Protein 3IBT (pdb70)

Radius of gyration: 17.15 Å; Cα contacts (8 Å, |Δi|>4): 435; chains: 1; bounding box: 43×45×35 Å

Structure (mmCIF, N/CA/C/O backbone):
data_3IBT
#
_entry.id   3IBT
#
_cell.length_a   90.138
_cell.length_b   90.138
_cell.length_c   168.735
_cell.angle_alpha   90.00
_cell.angle_beta   90.00
_cell.angle_gamma   120.00
#
_symmetry.space_group_name_H-M   'P 61 2 2'
#
loop_
_entity.id
_entity.type
_entity.pdbx_description
1 polymer '1H-3-hydroxy-4-oxoquinoline 2,4-dioxygenase'
2 water water
#
loop_
_atom_site.group_PDB
_atom_site.id
_atom_site.type_symbol
_atom_site.label_atom_id
_atom_site.label_alt_id
_atom_site.label_comp_id
_atom_site.label_asym_id
_atom_site.label_entity_id
_atom_site.label_seq_id
_atom_site.pdbx_PDB_ins_code
_atom_site.Cartn_x
_atom_site.Cartn_y
_atom_site.Cartn_z
_atom_site.occupancy
_atom_site.B_iso_or_equiv
_atom_site.auth_seq_id
_atom_site.auth_comp_id
_atom_site.auth_asym_id
_atom_site.auth_atom_id
_atom_site.pdbx_PDB_model_num
ATOM 9 N N . GLN A 1 2 ? -7.831 20.617 67.148 1.00 100.89 2 GLN A N 1
ATOM 10 C CA . GLN A 1 2 ? -8.545 21.325 66.054 1.00 99.07 2 GLN A CA 1
ATOM 11 C C . GLN A 1 2 ? -7.952 21.174 64.659 1.00 98.07 2 GLN A C 1
ATOM 12 O O . GLN A 1 2 ? -6.763 21.404 64.464 1.00 97.82 2 GLN A O 1
ATOM 18 N N . SER A 1 3 ? -8.789 20.830 63.681 1.00 96.71 3 SER A N 1
ATOM 19 C CA . SER A 1 3 ? -8.271 20.493 62.355 1.00 95.40 3 SER A CA 1
ATOM 20 C C . SER A 1 3 ? -9.160 20.819 61.167 1.00 94.35 3 SER A C 1
ATOM 21 O O . SER A 1 3 ? -9.699 19.915 60.567 1.00 94.47 3 SER A O 1
ATOM 24 N N . LEU A 1 4 ? -9.306 22.097 60.824 1.00 93.28 4 LEU A N 1
ATOM 25 C CA . LEU A 1 4 ? -9.866 22.491 59.523 1.00 92.87 4 LEU A CA 1
ATOM 26 C C . LEU A 1 4 ? -8.918 22.039 58.409 1.00 92.82 4 LEU A C 1
ATOM 27 O O . LEU A 1 4 ? -7.683 22.081 58.573 1.00 93.40 4 LEU A O 1
ATOM 32 N N . ASN A 1 5 ? -9.498 21.601 57.285 1.00 92.71 5 ASN A N 1
ATOM 33 C CA . ASN A 1 5 ? -8.725 21.139 56.117 1.00 92.36 5 ASN A CA 1
ATOM 34 C C . ASN A 1 5 ? -8.823 22.108 54.930 1.00 92.27 5 ASN A C 1
ATOM 35 O O . ASN A 1 5 ? -9.843 22.809 54.744 1.00 92.42 5 ASN A O 1
ATOM 40 N N . VAL A 1 6 ? -7.772 22.108 54.109 1.00 91.77 6 VAL A N 1
ATOM 41 C CA . VAL A 1 6 ? -7.629 23.113 53.073 1.00 91.05 6 VAL A CA 1
ATOM 42 C C . VAL A 1 6 ? -7.116 22.438 51.812 1.00 90.51 6 VAL A C 1
ATOM 43 O O . VAL A 1 6 ? -6.485 21.365 51.879 1.00 90.64 6 VAL A O 1
ATOM 47 N N . ASN A 1 7 ? -7.403 23.058 50.668 1.00 89.41 7 ASN A N 1
ATOM 48 C CA . ASN A 1 7 ? -6.800 22.657 49.414 1.00 88.34 7 ASN A CA 1
ATOM 49 C C . ASN A 1 7 ? -6.820 21.129 49.265 1.00 88.37 7 ASN A C 1
ATOM 50 O O . ASN A 1 7 ? -7.872 20.498 49.427 1.00 88.18 7 ASN A O 1
ATOM 55 N N . GLY A 1 8 ? -5.655 20.533 49.006 1.00 88.35 8 GLY A N 1
ATOM 56 C CA . GLY A 1 8 ? -5.577 19.088 48.746 1.00 88.02 8 GLY A CA 1
ATOM 57 C C . GLY A 1 8 ? -5.855 18.197 49.952 1.00 87.47 8 GLY A C 1
ATOM 58 O O . GLY A 1 8 ? -6.363 17.075 49.805 1.00 86.92 8 GLY A O 1
ATOM 59 N N . THR A 1 9 ? -5.504 18.687 51.146 1.00 87.39 9 THR A N 1
ATOM 60 C CA . THR A 1 9 ? -5.617 17.861 52.356 1.00 86.79 9 THR A CA 1
ATOM 61 C C . THR A 1 9 ? -5.970 18.607 53.632 1.00 86.22 9 THR A C 1
ATOM 62 O O . THR A 1 9 ? -6.646 19.662 53.626 1.00 85.63 9 THR A O 1
ATOM 66 N N . LEU A 1 10 ? -5.499 18.005 54.735 1.00 85.79 10 LEU A N 1
ATOM 67 C CA . LEU A 1 10 ? -5.710 18.568 56.030 1.00 85.86 10 LEU A CA 1
ATOM 68 C C . LEU A 1 10 ? -4.406 19.036 56.683 1.00 86.79 10 LEU A C 1
ATOM 69 O O . LEU A 1 10 ? -3.296 18.720 56.228 1.00 86.71 10 LEU A O 1
ATOM 82 N N . THR A 1 12 ? -3.865 19.466 61.079 1.00 84.07 12 THR A N 1
ATOM 83 C CA . THR A 1 12 ? -4.309 19.704 62.444 1.00 81.89 12 THR A CA 1
ATOM 84 C C . THR A 1 12 ? -3.684 21.021 62.934 1.00 81.68 12 THR A C 1
ATOM 85 O O . THR A 1 12 ? -2.540 21.348 62.574 1.00 82.10 12 THR A O 1
ATOM 89 N N . TYR A 1 13 ? -4.422 21.813 63.707 1.00 80.26 13 TYR A N 1
ATOM 90 C CA . TYR A 1 13 ? -3.850 23.060 64.215 1.00 78.90 13 TYR A CA 1
ATOM 91 C C . TYR A 1 13 ? -4.298 23.358 65.631 1.00 78.65 13 TYR A C 1
ATOM 92 O O . TYR A 1 13 ? -5.427 23.042 66.010 1.00 78.71 13 TYR A O 1
ATOM 101 N N . SER A 1 14 ? -3.406 23.963 66.420 1.00 78.42 14 SER A N 1
ATOM 102 C CA . SER A 1 14 ? -3.734 24.358 67.805 1.00 78.07 14 SER A CA 1
ATOM 103 C C . SER A 1 14 ? -4.079 25.831 67.867 1.00 76.99 14 SER A C 1
ATOM 104 O O . SER A 1 14 ? -3.584 26.642 67.054 1.00 77.07 14 SER A O 1
ATOM 107 N N . GLU A 1 15 ? -4.932 26.161 68.828 1.00 75.32 15 GLU A N 1
ATOM 108 C CA . GLU A 1 15 ? -5.384 27.509 68.995 1.00 74.12 15 GLU A CA 1
ATOM 109 C C . GLU A 1 15 ? -5.278 27.819 70.454 1.00 73.65 15 GLU A C 1
ATOM 110 O O . GLU A 1 15 ? -5.673 27.007 71.307 1.00 73.89 15 GLU A O 1
ATOM 116 N N . SER A 1 16 ? -4.737 28.993 70.748 1.00 72.53 16 SER A N 1
ATOM 117 C CA . SER A 1 16 ? -4.477 29.380 72.112 1.00 71.45 16 SER A CA 1
ATOM 118 C C . SER A 1 16 ? -4.611 30.872 72.277 1.00 70.91 16 SER A C 1
ATOM 119 O O . SER A 1 16 ? -3.818 31.631 71.748 1.00 71.21 16 SER A O 1
ATOM 122 N N . GLY A 1 17 ? -5.628 31.293 73.007 1.00 70.20 17 GLY A N 1
ATOM 123 C CA . GLY A 1 17 ? -5.827 32.696 73.234 1.00 69.68 17 GLY A CA 1
ATOM 124 C C . GLY A 1 17 ? -7.232 33.112 72.875 1.00 69.97 17 GLY A C 1
ATOM 125 O O . GLY A 1 17 ? -8.109 32.291 72.524 1.00 68.98 17 GLY A O 1
ATOM 126 N N . ASP A 1 18 ? -7.425 34.417 72.977 1.00 70.27 18 ASP A N 1
ATOM 127 C CA . ASP A 1 18 ? -8.694 35.065 72.727 1.00 70.66 18 ASP A CA 1
ATOM 128 C C . ASP A 1 18 ? -8.851 35.342 71.229 1.00 71.29 18 ASP A C 1
ATOM 129 O O . ASP A 1 18 ? -8.104 36.162 70.681 1.00 71.28 18 ASP A O 1
ATOM 134 N N . PRO A 1 19 ? -9.861 34.717 70.573 1.00 71.96 19 PRO A N 1
ATOM 135 C CA . PRO A 1 19 ? -9.898 34.697 69.101 1.00 72.33 19 PRO A CA 1
ATOM 136 C C . PRO A 1 19 ? -9.964 36.125 68.537 1.00 72.53 19 PRO A C 1
ATOM 137 O O . PRO A 1 19 ? -9.362 36.428 67.494 1.00 72.72 19 PRO A O 1
ATOM 141 N N . HIS A 1 20 ? -10.681 36.974 69.272 1.00 72.48 20 HIS A N 1
ATOM 142 C CA . HIS A 1 20 ? -10.897 38.371 68.972 1.00 72.65 20 HIS A CA 1
ATOM 143 C C . HIS A 1 20 ? -9.786 39.166 69.657 1.00 71.69 20 HIS A C 1
ATOM 144 O O . HIS A 1 20 ? -10.025 40.040 70.498 1.00 71.69 20 HIS A O 1
ATOM 151 N N . ALA A 1 21 ? -8.557 38.800 69.314 1.00 70.84 21 ALA A N 1
ATOM 152 C CA . ALA A 1 21 ? -7.343 39.521 69.688 1.00 69.92 21 ALA A CA 1
ATOM 153 C C . ALA A 1 21 ? -6.407 39.434 68.466 1.00 69.20 21 ALA A C 1
ATOM 154 O O . ALA A 1 21 ? -6.702 38.683 67.528 1.00 69.06 21 ALA A O 1
ATOM 156 N N . PRO A 1 22 ? -5.298 40.206 68.449 1.00 68.60 22 PRO A N 1
ATOM 157 C CA . PRO A 1 22 ? -4.451 40.190 67.257 1.00 68.38 22 PRO A CA 1
ATOM 158 C C . PRO A 1 22 ? -3.993 38.773 66.908 1.00 68.41 22 PRO A C 1
ATOM 159 O O . PRO A 1 22 ? -3.396 38.093 67.748 1.00 68.48 22 PRO A O 1
ATOM 163 N N . THR A 1 23 ? -4.297 38.327 65.689 1.00 68.30 23 THR A N 1
ATOM 164 C CA . THR A 1 23 ? -4.016 36.954 65.277 1.00 68.16 23 THR A CA 1
ATOM 165 C C . THR A 1 23 ? -2.584 36.804 64.765 1.00 68.42 23 THR A C 1
ATOM 166 O O . THR A 1 23 ? -2.087 37.650 63.994 1.00 68.10 23 THR A O 1
ATOM 170 N N . LEU A 1 24 ? -1.944 35.726 65.231 1.00 68.16 24 LEU A N 1
ATOM 171 C CA . LEU A 1 24 ? -0.524 35.491 65.066 1.00 68.09 24 LEU A CA 1
ATOM 172 C C . LEU A 1 24 ? -0.337 34.028 64.768 1.00 68.12 24 LEU A C 1
ATOM 173 O O . LEU A 1 24 ? -0.734 33.185 65.568 1.00 68.85 24 LEU A O 1
ATOM 178 N N . PHE A 1 25 ? 0.258 33.716 63.625 1.00 67.70 25 PHE A N 1
ATOM 179 C CA . PHE A 1 25 ? 0.487 32.327 63.252 1.00 67.34 25 PHE A CA 1
ATOM 180 C C . PHE A 1 25 ? 1.886 31.888 63.644 1.00 68.00 25 PHE A C 1
ATOM 181 O O . PHE A 1 25 ? 2.889 32.603 63.350 1.00 68.27 25 PHE A O 1
ATOM 189 N N . LEU A 1 26 ? 1.975 30.722 64.288 1.00 67.37 26 LEU A N 1
ATOM 190 C CA . LEU A 1 26 ? 3.283 30.140 64.557 1.00 66.95 26 LEU A CA 1
ATOM 191 C C . LEU A 1 26 ? 3.570 28.957 63.638 1.00 66.77 26 LEU A C 1
ATOM 192 O O . LEU A 1 26 ? 3.032 27.873 63.871 1.00 67.46 26 LEU A O 1
ATOM 197 N N . LEU A 1 27 ? 4.423 29.165 62.620 1.00 66.84 27 LEU A N 1
ATOM 198 C CA . LEU A 1 27 ? 4.680 28.183 61.520 1.00 67.21 27 LEU A CA 1
ATOM 199 C C . LEU A 1 27 ? 6.041 27.519 61.586 1.00 67.51 27 LEU A C 1
ATOM 200 O O . LEU A 1 27 ? 7.070 28.201 61.528 1.00 67.77 27 LEU A O 1
ATOM 205 N N . SER A 1 28 ? 6.065 26.195 61.636 1.00 68.09 28 SER A N 1
ATOM 206 C CA . SER A 1 28 ? 7.342 25.470 61.789 1.00 69.41 28 SER A CA 1
ATOM 207 C C . SER A 1 28 ? 8.257 25.271 60.508 1.00 70.05 28 SER A C 1
ATOM 208 O O . SER A 1 28 ? 7.954 25.742 59.410 1.00 70.47 28 SER A O 1
ATOM 211 N N . GLY A 1 29 ? 9.372 24.561 60.659 1.00 70.09 29 GLY A N 1
ATOM 212 C CA . GLY A 1 29 ? 10.115 24.104 59.501 1.00 70.37 29 GLY A CA 1
ATOM 213 C C . GLY A 1 29 ? 9.558 22.778 59.032 1.00 71.19 29 GLY A C 1
ATOM 214 O O . GLY A 1 29 ? 8.527 22.308 59.557 1.00 71.27 29 GLY A O 1
ATOM 215 N N . TRP A 1 30 ? 10.216 22.193 58.020 1.00 71.38 30 TRP A N 1
ATOM 216 C CA . TRP A 1 30 ? 9.866 20.858 57.502 1.00 71.48 30 TRP A CA 1
ATOM 217 C C . TRP A 1 30 ? 10.175 19.850 58.574 1.00 70.98 30 TRP A C 1
ATOM 218 O O . TRP A 1 30 ? 11.125 20.051 59.342 1.00 70.90 30 TRP A O 1
ATOM 229 N N . CYS A 1 31 ? 9.385 18.789 58.649 1.00 69.99 31 CYS A N 1
ATOM 230 C CA . CYS A 1 31 ? 9.656 17.751 59.622 1.00 70.21 31 CYS A CA 1
ATOM 231 C C . CYS A 1 31 ? 9.620 18.245 61.058 1.00 70.32 31 CYS A C 1
ATOM 232 O O . CYS A 1 31 ? 10.361 17.729 61.924 1.00 70.36 31 CYS A O 1
ATOM 235 N N . GLN A 1 32 ? 8.781 19.260 61.291 1.00 70.15 32 GLN A N 1
ATOM 236 C CA . GLN A 1 32 ? 8.512 19.790 62.627 1.00 69.98 32 GLN A CA 1
ATOM 237 C C . GLN A 1 32 ? 7.018 19.946 62.897 1.00 70.63 32 GLN A C 1
ATOM 238 O O . GLN A 1 32 ? 6.146 19.837 61.997 1.00 69.42 32 GLN A O 1
ATOM 244 N N . ASP A 1 33 ? 6.753 20.268 64.158 1.00 71.27 33 ASP A N 1
ATOM 245 C CA . ASP A 1 33 ? 5.415 20.337 64.600 1.00 72.35 33 ASP A CA 1
ATOM 246 C C . ASP A 1 33 ? 4.992 21.620 65.303 1.00 72.11 33 ASP A C 1
ATOM 247 O O . ASP A 1 33 ? 5.814 22.508 65.508 1.00 72.23 33 ASP A O 1
ATOM 252 N N . HIS A 1 34 ? 3.710 21.707 65.667 1.00 70.88 34 HIS A N 1
ATOM 253 C CA . HIS A 1 34 ? 3.248 22.759 66.547 1.00 69.78 34 HIS A CA 1
ATOM 254 C C . HIS A 1 34 ? 3.956 22.609 67.913 1.00 69.81 34 HIS A C 1
ATOM 255 O O . HIS A 1 34 ? 4.100 23.583 68.674 1.00 70.14 34 HIS A O 1
ATOM 262 N N . ARG A 1 35 ? 4.434 21.399 68.206 1.00 69.02 35 ARG A N 1
ATOM 263 C CA . ARG A 1 35 ? 5.228 21.153 69.418 1.00 68.52 35 ARG A CA 1
ATOM 264 C C . ARG A 1 35 ? 6.578 21.923 69.402 1.00 67.65 35 ARG A C 1
ATOM 265 O O . ARG A 1 35 ? 7.255 22.080 70.405 1.00 67.05 35 ARG A O 1
ATOM 273 N N . LEU A 1 36 ? 6.994 22.411 68.253 1.00 67.85 36 LEU A N 1
ATOM 274 C CA . LEU A 1 36 ? 8.154 23.285 68.270 1.00 67.79 36 LEU A CA 1
ATOM 275 C C . LEU A 1 36 ? 7.813 24.506 69.132 1.00 67.72 36 LEU A C 1
ATOM 276 O O . LEU A 1 36 ? 8.688 25.117 69.737 1.00 68.87 36 LEU A O 1
ATOM 281 N N . PHE A 1 37 ? 6.538 24.852 69.204 1.00 67.11 37 PHE A N 1
ATOM 282 C CA . PHE A 1 37 ? 6.166 26.093 69.824 1.00 66.91 37 PHE A CA 1
ATOM 283 C C . PHE A 1 37 ? 5.683 25.899 71.240 1.00 66.21 37 PHE A C 1
ATOM 284 O O . PHE A 1 37 ? 5.095 26.796 71.811 1.00 65.37 37 PHE A O 1
ATOM 292 N N . LYS A 1 38 ? 5.978 24.747 71.820 1.00 65.75 38 LYS A N 1
ATOM 293 C CA . LYS A 1 38 ? 5.270 24.351 73.011 1.00 65.85 38 LYS A CA 1
ATOM 294 C C . LYS A 1 38 ? 5.557 25.307 74.139 1.00 66.10 38 LYS A C 1
ATOM 295 O O . LYS A 1 38 ? 4.654 25.563 74.969 1.00 65.10 38 LYS A O 1
ATOM 301 N N . ASN A 1 39 ? 6.797 25.842 74.153 1.00 66.34 39 ASN A N 1
ATOM 302 C CA . ASN A 1 39 ? 7.231 26.767 75.220 1.00 66.18 39 ASN A CA 1
ATOM 303 C C . ASN A 1 39 ? 6.822 28.176 74.905 1.00 66.07 39 ASN A C 1
ATOM 304 O O . ASN A 1 39 ? 6.391 28.889 75.785 1.00 66.70 39 ASN A O 1
ATOM 309 N N . LEU A 1 40 ? 6.897 28.552 73.639 1.00 65.96 40 LEU A N 1
ATOM 310 C CA . LEU A 1 40 ? 6.656 29.937 73.229 1.00 66.11 40 LEU A CA 1
ATOM 311 C C . LEU A 1 40 ? 5.168 30.340 73.163 1.00 66.81 40 LEU A C 1
ATOM 312 O O . LEU A 1 40 ? 4.782 31.460 73.510 1.00 67.01 40 LEU A O 1
ATOM 317 N N . ALA A 1 41 ? 4.334 29.408 72.738 1.00 67.77 41 ALA A N 1
ATOM 318 C CA . ALA A 1 41 ? 2.922 29.689 72.555 1.00 68.32 41 ALA A CA 1
ATOM 319 C C . ALA A 1 41 ? 2.216 30.068 73.831 1.00 69.33 41 ALA A C 1
ATOM 320 O O . ALA A 1 41 ? 1.531 31.084 73.831 1.00 70.52 41 ALA A O 1
ATOM 322 N N . PRO A 1 42 ? 2.350 29.277 74.928 1.00 69.90 42 PRO A N 1
ATOM 323 C CA . PRO A 1 42 ? 1.577 29.688 76.117 1.00 69.29 42 PRO A CA 1
ATOM 324 C C . PRO A 1 42 ? 1.934 31.095 76.583 1.00 68.67 42 PRO A C 1
ATOM 325 O O . PRO A 1 42 ? 1.096 31.750 77.160 1.00 68.43 42 PRO A O 1
ATOM 329 N N . LEU A 1 43 ? 3.141 31.561 76.279 1.00 68.45 43 LEU A N 1
ATOM 330 C CA . LEU A 1 43 ? 3.531 32.913 76.620 1.00 68.53 43 LEU A CA 1
ATOM 331 C C . LEU A 1 43 ? 2.764 33.923 75.764 1.00 69.42 43 LEU A C 1
ATOM 332 O O . LEU A 1 43 ? 2.173 34.864 76.303 1.00 70.47 43 LEU A O 1
ATOM 337 N N . LEU A 1 44 ? 2.743 33.731 74.445 1.00 69.59 44 LEU A N 1
ATOM 338 C CA . LEU A 1 44 ? 2.069 34.674 73.557 1.00 69.71 44 LEU A CA 1
ATOM 339 C C . LEU A 1 44 ? 0.542 34.595 73.643 1.00 70.85 44 LEU A C 1
ATOM 340 O O . LEU A 1 44 ? -0.148 35.378 72.972 1.00 71.99 44 LEU A O 1
ATOM 345 N N . ALA A 1 45 ? 0.000 33.666 74.437 1.00 71.30 45 ALA A N 1
ATOM 346 C CA . ALA A 1 45 ? -1.469 33.497 74.530 1.00 72.21 45 ALA A CA 1
ATOM 347 C C . ALA A 1 45 ? -2.133 34.599 75.369 1.00 72.95 45 ALA A C 1
ATOM 348 O O . ALA A 1 45 ? -3.373 34.671 75.493 1.00 72.63 45 ALA A O 1
ATOM 350 N N . ARG A 1 46 ? -1.280 35.459 75.915 1.00 73.63 46 ARG A N 1
ATOM 351 C CA . ARG A 1 46 ? -1.675 36.558 76.760 1.00 74.85 46 ARG A CA 1
ATOM 352 C C . ARG A 1 46 ? -2.160 37.708 75.868 1.00 74.03 46 ARG A C 1
ATOM 353 O O . ARG A 1 46 ? -3.179 38.357 76.184 1.00 73.26 46 ARG A O 1
ATOM 361 N N . ASP A 1 47 ? -1.432 37.921 74.753 1.00 73.28 47 ASP A N 1
ATOM 362 C CA . ASP A 1 47 ? -1.551 39.129 73.932 1.00 72.90 47 ASP A CA 1
ATOM 363 C C . ASP A 1 47 ? -2.203 38.878 72.611 1.00 72.65 47 ASP A C 1
ATOM 364 O O . ASP A 1 47 ? -2.963 39.709 72.115 1.00 72.85 47 ASP A O 1
ATOM 369 N N . PHE A 1 48 ? -1.919 37.708 72.068 1.00 72.12 48 PHE A N 1
ATOM 370 C CA . PHE A 1 48 ? -2.330 37.357 70.741 1.00 71.86 48 PHE A CA 1
ATOM 371 C C . PHE A 1 48 ? -3.275 36.180 70.705 1.00 72.11 48 PHE A C 1
ATOM 372 O O . PHE A 1 48 ? -3.347 35.414 71.652 1.00 71.82 48 PHE A O 1
ATOM 380 N N . HIS A 1 49 ? -3.977 36.036 69.584 1.00 72.39 4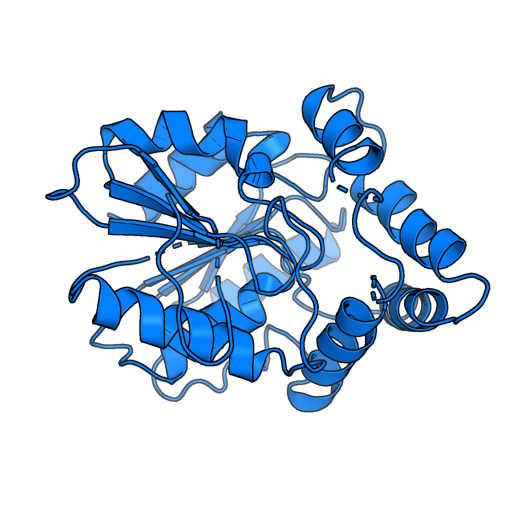9 HIS A N 1
ATOM 381 C CA . HIS A 1 49 ? -4.741 34.831 69.251 1.00 72.77 49 HIS A CA 1
ATOM 382 C C . HIS A 1 49 ? -3.758 33.935 68.507 1.00 72.01 49 HIS A C 1
ATOM 383 O O . HIS A 1 49 ? -3.288 34.314 67.433 1.00 72.89 49 HIS A O 1
ATOM 390 N N . VAL A 1 50 ? -3.400 32.778 69.062 1.00 70.76 50 VAL A N 1
ATOM 391 C CA . VAL A 1 50 ? -2.223 32.073 68.526 1.00 70.01 50 VAL A CA 1
ATOM 392 C C . VAL A 1 50 ? -2.513 30.732 67.908 1.00 70.06 50 VAL A C 1
ATOM 393 O O . VAL A 1 50 ? -2.901 29.788 68.610 1.00 69.94 50 VAL A O 1
ATOM 397 N N . ILE A 1 51 ? -2.265 30.644 66.598 1.00 69.96 51 ILE A N 1
ATOM 398 C CA . ILE A 1 51 ? -2.523 29.433 65.821 1.00 69.94 51 ILE A CA 1
ATOM 399 C C . ILE A 1 51 ? -1.233 28.713 65.415 1.00 69.90 51 ILE A C 1
ATOM 400 O O . ILE A 1 51 ? -0.480 29.233 64.610 1.00 70.14 51 ILE A O 1
ATOM 405 N N . CYS A 1 52 ? -0.975 27.529 65.955 1.00 70.03 52 CYS A N 1
ATOM 406 C CA . CYS A 1 52 ? 0.172 26.772 65.494 1.00 71.19 52 CYS A CA 1
ATOM 407 C C . CYS A 1 52 ? -0.307 25.650 64.564 1.00 72.89 52 CYS A C 1
ATOM 408 O O . CYS A 1 52 ? -0.776 24.615 65.049 1.00 73.71 52 CYS A O 1
ATOM 411 N N . PRO A 1 53 ? -0.236 25.850 63.223 1.00 73.58 53 PRO A N 1
ATOM 412 C CA . PRO A 1 53 ? -0.565 24.762 62.263 1.00 73.59 53 PRO A CA 1
ATOM 413 C C . PRO A 1 53 ? 0.483 23.648 62.006 1.00 73.39 53 PRO A C 1
ATOM 414 O O . PRO A 1 53 ? 1.645 23.769 62.357 1.00 73.09 53 PRO A O 1
ATOM 418 N N . ASP A 1 54 ? 0.020 22.545 61.426 1.00 73.85 54 ASP A N 1
ATOM 419 C CA . ASP A 1 54 ? 0.886 21.414 61.074 1.00 73.87 54 ASP A CA 1
ATOM 420 C C . ASP A 1 54 ? 0.834 21.205 59.572 1.00 73.19 54 ASP A C 1
ATOM 421 O O . ASP A 1 54 ? -0.178 20.739 59.017 1.00 73.32 54 ASP A O 1
ATOM 426 N N . TRP A 1 55 ? 1.944 21.544 58.937 1.00 71.98 55 TRP A N 1
ATOM 427 C CA . TRP A 1 55 ? 2.118 21.404 57.511 1.00 70.40 55 TRP A CA 1
ATOM 428 C C . TRP A 1 55 ? 1.554 20.091 56.937 1.00 69.82 55 TRP A C 1
ATOM 429 O O . TRP A 1 55 ? 1.550 19.059 57.624 1.00 69.07 55 TRP A O 1
ATOM 440 N N . ARG A 1 56 ? 1.083 20.136 55.688 1.00 69.13 56 ARG A N 1
ATOM 441 C CA . ARG A 1 56 ? 0.820 18.905 54.937 1.00 69.58 56 ARG A CA 1
ATOM 442 C C . ARG A 1 56 ? 1.697 17.736 55.393 1.00 69.50 56 ARG A C 1
ATOM 443 O O . ARG A 1 56 ? 2.913 17.859 55.434 1.00 69.86 56 ARG A O 1
ATOM 451 N N . GLY A 1 57 ? 1.101 16.606 55.740 1.00 69.27 57 GLY A N 1
ATOM 452 C CA . GLY A 1 57 ? 1.892 15.412 56.029 1.00 69.38 57 GLY A CA 1
ATOM 453 C C . GLY A 1 57 ? 2.504 15.398 57.407 1.00 69.83 57 GLY A C 1
ATOM 454 O O . GLY A 1 57 ? 3.084 14.386 57.836 1.00 69.41 57 GLY A O 1
ATOM 455 N N . HIS A 1 58 ? 2.364 16.529 58.095 1.00 70.50 58 HIS A N 1
ATOM 456 C CA . HIS A 1 58 ? 2.925 16.711 59.416 1.00 71.70 58 HIS A CA 1
ATOM 457 C C . HIS A 1 58 ? 1.928 16.554 60.563 1.00 72.36 58 HIS A C 1
ATOM 458 O O . HIS A 1 58 ? 2.303 16.617 61.740 1.00 72.80 58 HIS A O 1
ATOM 465 N N . ASP A 1 59 ? 0.666 16.330 60.227 1.00 72.74 59 ASP A N 1
ATOM 466 C CA . ASP A 1 59 ? -0.330 16.094 61.246 1.00 73.48 59 ASP A CA 1
ATOM 467 C C . ASP A 1 59 ? -0.015 14.811 62.045 1.00 73.88 59 ASP A C 1
ATOM 468 O O . ASP A 1 59 ? 0.846 14.004 61.643 1.00 73.74 59 ASP A O 1
ATOM 473 N N . ALA A 1 60 ? -0.690 14.656 63.191 1.00 74.52 60 ALA A N 1
ATOM 474 C CA . ALA A 1 60 ? -0.584 13.454 64.030 1.00 74.83 60 ALA A CA 1
ATOM 475 C C . ALA A 1 60 ? -0.863 12.176 63.226 1.00 75.13 60 ALA A C 1
ATOM 476 O O . ALA A 1 60 ? -0.499 11.065 63.633 1.00 75.13 60 ALA A O 1
ATOM 478 N N . LYS A 1 61 ? -1.500 12.342 62.075 1.00 75.36 61 LYS A N 1
ATOM 479 C CA . LYS A 1 61 ? -1.861 11.207 61.263 1.00 76.15 61 LYS A CA 1
ATOM 480 C C . LYS A 1 61 ? -0.885 11.011 60.116 1.00 76.29 61 LYS A C 1
ATOM 481 O O . LYS A 1 61 ? -1.085 10.157 59.237 1.00 76.00 61 LYS A O 1
ATOM 487 N N . GLN A 1 62 ? 0.181 11.808 60.153 1.00 77.21 62 GLN A N 1
ATOM 488 C CA . GLN A 1 62 ? 1.184 11.864 59.092 1.00 77.42 62 GLN A CA 1
ATOM 489 C C . GLN A 1 62 ? 0.591 11.353 57.767 1.00 77.21 62 GLN A C 1
ATOM 490 O O . GLN A 1 62 ? 0.820 10.208 57.345 1.00 77.08 62 GLN A O 1
ATOM 496 N N . THR A 1 63 ? -0.197 12.226 57.142 1.00 77.12 63 THR A N 1
ATOM 497 C CA . THR A 1 63 ? -1.005 11.853 55.995 1.00 77.37 63 THR A CA 1
ATOM 498 C C . THR A 1 63 ? -0.258 12.083 54.698 1.00 77.40 63 THR A C 1
ATOM 499 O O . THR A 1 63 ? 0.252 13.167 54.433 1.00 77.36 63 THR A O 1
ATOM 503 N N . ASP A 1 64 ? -0.217 11.047 53.876 1.00 77.70 64 ASP A N 1
ATOM 504 C CA . ASP A 1 64 ? 0.361 11.159 52.549 1.00 77.85 64 ASP A CA 1
ATOM 505 C C . ASP A 1 64 ? -0.644 11.852 51.623 1.00 77.60 64 ASP A C 1
ATOM 506 O O . ASP A 1 64 ? -1.628 12.467 52.064 1.00 77.47 64 ASP A O 1
ATOM 511 N N . SER A 1 65 ? -0.384 11.700 50.334 1.00 77.36 65 SER A N 1
ATOM 512 C CA . SER A 1 65 ? -1.000 12.455 49.266 1.00 77.28 65 SER A CA 1
ATOM 513 C C . SER A 1 65 ? 0.204 12.721 48.397 1.00 76.85 65 SER A C 1
ATOM 514 O O . SER A 1 65 ? 1.318 12.285 48.731 1.00 77.07 65 SER A O 1
ATOM 517 N N . GLY A 1 66 ? -0.004 13.423 47.286 1.00 76.39 66 GLY A N 1
ATOM 518 C CA . GLY A 1 66 ? 1.082 13.707 46.364 1.00 75.62 66 GLY A CA 1
ATOM 519 C C . GLY A 1 66 ? 2.216 14.374 47.096 1.00 75.18 66 GLY A C 1
ATOM 520 O O . GLY A 1 66 ? 2.037 14.926 48.190 1.00 74.52 66 GLY A O 1
ATOM 521 N N . ASP A 1 67 ? 3.400 14.297 46.514 1.00 75.17 67 ASP A N 1
ATOM 522 C CA . ASP A 1 67 ? 4.457 15.147 46.995 1.00 75.55 67 ASP A CA 1
ATOM 523 C C . ASP A 1 67 ? 3.989 16.542 46.572 1.00 75.58 67 ASP A C 1
ATOM 524 O O . ASP A 1 67 ? 2.942 16.662 45.889 1.00 75.14 67 ASP A O 1
ATOM 529 N N . PHE A 1 68 ? 4.731 17.577 46.975 1.00 75.26 68 PHE A N 1
ATOM 530 C CA . PHE A 1 68 ? 4.279 18.961 46.787 1.00 75.37 68 PHE A CA 1
ATOM 531 C C . PHE A 1 68 ? 5.428 19.968 46.813 1.00 75.01 68 PHE A C 1
ATOM 532 O O . PHE A 1 68 ? 6.550 19.640 47.215 1.00 74.56 68 PHE A O 1
ATOM 540 N N . ASP A 1 69 ? 5.129 21.184 46.358 1.00 75.15 69 ASP A N 1
ATOM 541 C CA . ASP A 1 69 ? 6.064 22.312 46.404 1.00 75.39 69 ASP A CA 1
ATOM 542 C C . ASP A 1 69 ? 5.947 23.005 47.766 1.00 74.99 69 ASP A C 1
ATOM 543 O O . ASP A 1 69 ? 4.898 22.928 48.457 1.00 74.81 69 ASP A O 1
ATOM 548 N N . SER A 1 70 ? 7.028 23.705 48.102 1.00 74.06 70 SER A N 1
ATOM 549 C CA . SER A 1 70 ? 7.063 24.769 49.103 1.00 73.74 70 SER A CA 1
ATOM 550 C C . SER A 1 70 ? 6.035 25.864 48.773 1.00 74.55 70 SER A C 1
ATOM 551 O O . SER A 1 70 ? 5.625 26.649 49.658 1.00 74.60 70 SER A O 1
ATOM 554 N N . GLN A 1 71 ? 5.641 25.916 47.497 1.00 75.08 71 GLN A N 1
ATOM 555 C CA . GLN A 1 71 ? 4.607 26.859 47.019 1.00 75.46 71 GLN A CA 1
ATOM 556 C C . GLN A 1 71 ? 3.161 26.427 47.268 1.00 74.79 71 GLN A C 1
ATOM 557 O O . GLN A 1 71 ? 2.288 27.287 47.424 1.00 74.46 71 GLN A O 1
ATOM 563 N N . THR A 1 72 ? 2.915 25.116 47.303 1.00 74.36 72 THR A N 1
ATOM 564 C CA . THR A 1 72 ? 1.587 24.633 47.692 1.00 73.89 72 THR A CA 1
ATOM 565 C C . THR A 1 72 ? 1.385 24.775 49.210 1.00 73.64 72 THR A C 1
ATOM 566 O O . THR A 1 72 ? 0.234 24.906 49.637 1.00 73.00 72 THR A O 1
ATOM 570 N N . LEU A 1 73 ? 2.478 24.786 50.016 1.00 73.06 73 LEU A N 1
ATOM 571 C CA . LEU A 1 73 ? 2.321 24.928 51.483 1.00 72.06 73 LEU A CA 1
ATOM 572 C C . LEU A 1 73 ? 1.778 26.297 51.793 1.00 72.60 73 LEU A C 1
ATOM 573 O O . LEU A 1 73 ? 0.866 26.434 52.609 1.00 72.77 73 LEU A O 1
ATOM 578 N N . ALA A 1 74 ? 2.344 27.295 51.117 1.00 73.31 74 ALA A N 1
ATOM 579 C CA . ALA A 1 74 ? 1.758 28.631 50.957 1.00 74.15 74 ALA A CA 1
ATOM 580 C C . ALA A 1 74 ? 0.270 28.596 50.629 1.00 75.13 74 ALA A C 1
ATOM 581 O O . ALA A 1 74 ? -0.551 29.296 51.249 1.00 75.80 74 ALA A O 1
ATOM 583 N N . GLN A 1 75 ? -0.070 27.813 49.616 1.00 75.32 75 GLN A N 1
ATOM 584 C CA . GLN A 1 75 ? -1.429 27.735 49.177 1.00 75.98 75 GLN A CA 1
ATOM 585 C C . GLN A 1 75 ? -2.345 27.204 50.294 1.00 75.65 75 GLN A C 1
ATOM 586 O O . GLN A 1 75 ? -3.430 27.744 50.531 1.00 75.61 75 GLN A O 1
ATOM 592 N N . ASP A 1 76 ? -1.881 26.145 50.960 1.00 74.95 76 ASP A N 1
ATOM 593 C CA . ASP A 1 76 ? -2.452 25.659 52.212 1.00 74.03 76 ASP A CA 1
ATOM 594 C C . ASP A 1 76 ? -2.852 26.817 53.144 1.00 73.47 76 ASP A C 1
ATOM 595 O O . ASP A 1 76 ? -4.043 27.034 53.431 1.00 73.78 76 ASP A O 1
ATOM 600 N N . LEU A 1 77 ? -1.851 27.556 53.595 1.00 72.10 77 LEU A N 1
ATOM 601 C CA . LEU A 1 77 ? -2.072 28.616 54.536 1.00 71.38 77 LEU A CA 1
ATOM 602 C C . LEU A 1 77 ? -3.022 29.703 54.013 1.00 70.85 77 LEU A C 1
ATOM 603 O O . LEU A 1 77 ? -3.721 30.336 54.809 1.00 70.54 77 LEU A O 1
ATOM 608 N N . LEU A 1 78 ? -3.024 29.947 52.702 1.00 70.36 78 LEU A N 1
ATOM 609 C CA . LEU A 1 78 ? -3.911 30.961 52.122 1.00 70.64 78 LEU A CA 1
ATOM 610 C C . LEU A 1 78 ? -5.398 30.509 52.123 1.00 71.67 78 LEU A C 1
ATOM 611 O O . LEU A 1 78 ? -6.345 31.302 52.303 1.00 71.42 78 LEU A O 1
ATOM 616 N N . ALA A 1 79 ? -5.578 29.208 51.941 1.00 72.56 79 ALA A N 1
ATOM 617 C CA . ALA A 1 79 ? -6.861 28.579 52.056 1.00 73.32 79 ALA A CA 1
ATOM 618 C C . ALA A 1 79 ? -7.241 28.446 53.556 1.00 74.60 79 ALA A C 1
ATOM 619 O O . ALA A 1 79 ? -8.378 28.030 53.890 1.00 74.50 79 ALA A O 1
ATOM 621 N N . PHE A 1 80 ? -6.299 28.798 54.449 1.00 75.26 80 PHE A N 1
ATOM 622 C CA . PHE A 1 80 ? -6.536 28.765 55.901 1.00 76.11 80 PHE A CA 1
ATOM 623 C C . PHE A 1 80 ? -7.191 30.054 56.355 1.00 76.02 80 PHE A C 1
ATOM 624 O O . PHE A 1 80 ? -8.384 30.056 56.666 1.00 75.95 80 PHE A O 1
ATOM 632 N N . ILE A 1 81 ? -6.410 31.139 56.364 1.00 75.91 81 ILE A N 1
ATOM 633 C CA . ILE A 1 81 ? -6.884 32.517 56.606 1.00 76.35 81 ILE A CA 1
ATOM 634 C C . ILE A 1 81 ? -8.313 32.832 56.073 1.00 76.45 81 ILE A C 1
ATOM 635 O O . ILE A 1 81 ? -9.130 33.472 56.769 1.00 75.95 81 ILE A O 1
ATOM 640 N N . ASP A 1 82 ? -8.574 32.388 54.837 1.00 76.38 82 ASP A N 1
ATOM 641 C CA . ASP A 1 82 ? -9.849 32.548 54.154 1.00 76.64 82 ASP A CA 1
ATOM 642 C C . ASP A 1 82 ? -10.909 31.658 54.805 1.00 76.67 82 ASP A C 1
ATOM 643 O O . ASP A 1 82 ? -11.945 32.156 55.231 1.00 76.23 82 ASP A O 1
ATOM 648 N N . ALA A 1 83 ? -10.625 30.356 54.890 1.00 76.93 83 ALA A N 1
ATOM 649 C CA . ALA A 1 83 ? -11.565 29.353 55.389 1.00 77.17 83 ALA A CA 1
ATOM 650 C C . ALA A 1 83 ? -12.129 29.685 56.773 1.00 77.76 83 ALA A C 1
ATOM 651 O O . ALA A 1 83 ? -13.329 29.399 57.053 1.00 78.19 83 ALA A O 1
ATOM 653 N N . LYS A 1 84 ? -11.268 30.275 57.620 1.00 77.72 84 LYS A N 1
ATOM 654 C CA . LYS A 1 84 ? -11.635 30.747 58.972 1.00 77.57 84 LYS A CA 1
ATOM 655 C C . LYS A 1 84 ? -12.034 32.231 59.026 1.00 78.10 84 LYS A C 1
ATOM 656 O O . LYS A 1 84 ? -12.520 32.709 60.048 1.00 78.44 84 LYS A O 1
ATOM 662 N N . GLY A 1 85 ? -11.836 32.951 57.922 1.00 78.88 85 GLY A N 1
ATOM 663 C CA . GLY A 1 85 ? -12.280 34.348 57.802 1.00 79.27 85 GLY A CA 1
ATOM 664 C C . GLY A 1 85 ? -11.430 35.329 58.593 1.00 79.72 85 GLY A C 1
ATOM 665 O O . GLY A 1 85 ? -11.947 36.009 59.486 1.00 79.41 85 GLY A O 1
ATOM 666 N N . ILE A 1 86 ? -10.139 35.421 58.256 1.00 79.73 86 ILE A N 1
ATOM 667 C CA . ILE A 1 86 ? -9.231 36.206 59.049 1.00 80.28 86 ILE A CA 1
ATOM 668 C C . ILE A 1 86 ? -8.545 37.276 58.223 1.00 80.82 86 ILE A C 1
ATOM 669 O O . ILE A 1 86 ? -7.472 37.019 57.691 1.00 81.33 86 ILE A O 1
ATOM 674 N N . ARG A 1 87 ? -9.115 38.479 58.137 1.00 81.35 87 ARG A N 1
ATOM 675 C CA . ARG A 1 87 ? -8.444 39.597 57.415 1.00 82.04 87 ARG A CA 1
ATOM 676 C C . ARG A 1 87 ? -7.130 40.138 58.061 1.00 82.42 87 ARG A C 1
ATOM 677 O O . ARG A 1 87 ? -6.138 40.346 57.350 1.00 83.11 87 ARG A O 1
ATOM 685 N N . ASP A 1 88 ? -7.092 40.345 59.380 1.00 82.48 88 ASP A N 1
ATOM 686 C CA . ASP A 1 88 ? -5.888 40.919 60.032 1.00 82.64 88 ASP A CA 1
ATOM 687 C C . ASP A 1 88 ? -5.056 39.853 60.771 1.00 82.23 88 ASP A C 1
ATOM 688 O O . ASP A 1 88 ? -5.573 39.132 61.629 1.00 81.96 88 ASP A O 1
ATOM 693 N N . PHE A 1 89 ? -3.775 39.742 60.422 1.00 81.96 89 PHE A N 1
ATOM 694 C CA . PHE A 1 89 ? -2.900 38.716 61.026 1.00 81.69 89 PHE A CA 1
ATOM 695 C C . PHE A 1 89 ? -1.418 38.860 60.681 1.00 81.19 89 PHE A C 1
ATOM 696 O O . PHE A 1 89 ? -1.041 39.514 59.712 1.00 81.50 89 PHE A O 1
ATOM 704 N N . GLN A 1 90 ? -0.587 38.214 61.487 1.00 80.58 90 GLN A N 1
ATOM 705 C CA . GLN A 1 90 ? 0.845 38.221 61.321 1.00 79.25 90 GLN A CA 1
ATOM 706 C C . GLN A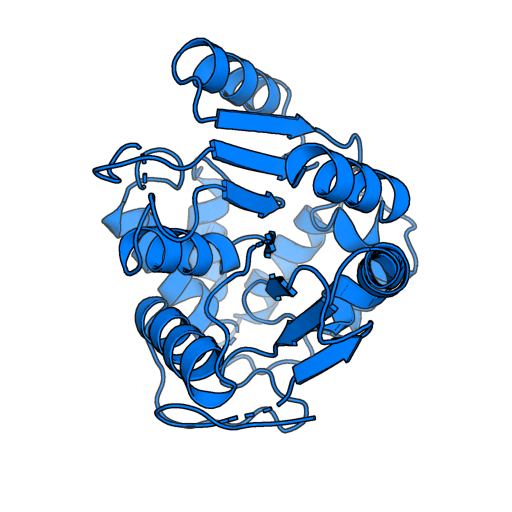 1 90 ? 1.277 36.784 61.326 1.00 79.71 90 GLN A C 1
ATOM 707 O O . GLN A 1 90 ? 0.451 35.902 61.627 1.00 79.52 90 GLN A O 1
ATOM 721 N N . VAL A 1 92 ? 4.897 34.076 62.155 1.00 77.27 92 VAL A N 1
ATOM 722 C CA . VAL A 1 92 ? 6.236 33.910 62.631 1.00 75.98 92 VAL A CA 1
ATOM 723 C C . VAL A 1 92 ? 6.619 32.544 62.190 1.00 75.78 92 VAL A C 1
ATOM 724 O O . VAL A 1 92 ? 5.953 31.577 62.520 1.00 75.53 92 VAL A O 1
ATOM 728 N N . SER A 1 93 ? 7.700 32.449 61.435 1.00 76.32 93 SER A N 1
ATOM 729 C CA . SER A 1 93 ? 8.093 31.153 60.879 1.00 77.18 93 SER A CA 1
ATOM 730 C C . SER A 1 93 ? 9.487 30.718 61.289 1.00 77.39 93 SER A C 1
ATOM 731 O O . SER A 1 93 ? 10.342 31.533 61.662 1.00 77.84 93 SER A O 1
ATOM 734 N N . THR A 1 94 ? 9.699 29.414 61.238 1.00 77.47 94 THR A N 1
ATOM 735 C CA . THR A 1 94 ? 10.967 28.822 61.613 1.00 77.43 94 THR A CA 1
ATOM 736 C C . THR A 1 94 ? 11.737 28.286 60.414 1.00 77.20 94 THR A C 1
ATOM 737 O O . THR A 1 94 ? 11.155 27.664 59.499 1.00 76.69 94 THR A O 1
ATOM 741 N N . SER A 1 95 ? 13.047 28.544 60.406 1.00 76.53 95 SER A N 1
ATOM 742 C CA . SER A 1 95 ? 13.917 27.820 59.503 1.00 76.18 95 SER A CA 1
ATOM 743 C C . SER A 1 95 ? 13.390 27.914 58.054 1.00 75.07 95 SER A C 1
ATOM 744 O O . SER A 1 95 ? 13.206 29.019 57.549 1.00 74.66 95 SER A O 1
ATOM 747 N N . HIS A 1 96 ? 13.135 26.778 57.401 1.00 73.75 96 HIS A N 1
ATOM 748 C CA . HIS A 1 96 ? 12.748 26.809 55.987 1.00 73.10 96 HIS A CA 1
ATOM 749 C C . HIS A 1 96 ? 11.251 27.008 55.788 1.00 72.33 96 HIS A C 1
ATOM 750 O O . HIS A 1 96 ? 10.773 27.128 54.646 1.00 71.95 96 HIS A O 1
ATOM 757 N N . GLY A 1 97 ? 10.535 27.098 56.914 1.00 71.78 97 GLY A N 1
ATOM 758 C CA . GLY A 1 97 ? 9.160 27.596 56.927 1.00 70.71 97 GLY A CA 1
ATOM 759 C C . GLY A 1 97 ? 9.124 29.033 56.418 1.00 70.72 97 GLY A C 1
ATOM 760 O O . GLY A 1 97 ? 8.116 29.488 55.907 1.00 70.87 97 GLY A O 1
ATOM 761 N N . CYS A 1 98 ? 10.232 29.747 56.531 1.00 69.77 98 CYS A N 1
ATOM 762 C CA . CYS A 1 98 ? 10.292 31.120 56.104 1.00 70.02 98 CYS A CA 1
ATOM 763 C C . CYS A 1 98 ? 10.061 31.360 54.614 1.00 69.71 98 CYS A C 1
ATOM 764 O O . CYS A 1 98 ? 9.332 32.307 54.248 1.00 69.99 98 CYS A O 1
ATOM 767 N N . TRP A 1 99 ? 10.684 30.538 53.759 1.00 68.55 99 TRP A N 1
ATOM 768 C CA . TRP A 1 99 ? 10.334 30.503 52.341 1.00 67.66 99 TRP A CA 1
ATOM 769 C C . TRP A 1 99 ? 8.792 30.591 52.161 1.00 68.28 99 TRP A C 1
ATOM 770 O O . TRP A 1 99 ? 8.321 31.367 51.325 1.00 68.83 99 TRP A O 1
ATOM 781 N N . VAL A 1 100 ? 8.018 29.804 52.921 1.00 67.48 100 VAL A N 1
ATOM 782 C CA . VAL A 1 100 ? 6.535 29.904 52.891 1.00 67.65 100 VAL A CA 1
ATOM 783 C C . VAL A 1 100 ? 6.011 31.288 53.379 1.00 67.85 100 VAL A C 1
ATOM 784 O O . VAL A 1 100 ? 5.216 31.944 52.719 1.00 67.25 100 VAL A O 1
ATOM 788 N N . ASN A 1 101 ? 6.483 31.709 54.546 1.00 68.46 101 ASN A N 1
ATOM 789 C CA . ASN A 1 101 ? 6.215 33.029 55.093 1.00 69.57 101 ASN A CA 1
ATOM 790 C C . ASN A 1 101 ? 6.371 34.160 54.050 1.00 70.34 101 ASN A C 1
ATOM 791 O O . ASN A 1 101 ? 5.413 34.912 53.778 1.00 70.91 101 ASN A O 1
ATOM 796 N N . ILE A 1 102 ? 7.559 34.260 53.447 1.00 70.02 102 ILE A N 1
ATOM 797 C CA . ILE A 1 102 ? 7.803 35.311 52.483 1.00 69.85 102 ILE A CA 1
ATOM 798 C C . ILE A 1 102 ? 6.937 35.186 51.238 1.00 70.49 102 ILE A C 1
ATOM 799 O O . ILE A 1 102 ? 6.540 36.189 50.638 1.00 70.49 102 ILE A O 1
ATOM 804 N N . ASP A 1 103 ? 6.618 33.958 50.857 1.00 71.34 103 ASP A N 1
ATOM 805 C CA . ASP A 1 103 ? 5.733 33.750 49.713 1.00 72.38 103 ASP A CA 1
ATOM 806 C C . ASP A 1 103 ? 4.381 34.423 49.972 1.00 72.58 103 ASP A C 1
ATOM 807 O O . ASP A 1 103 ? 3.777 35.036 49.080 1.00 72.27 103 ASP A O 1
ATOM 812 N N . VAL A 1 104 ? 3.922 34.328 51.214 1.00 72.94 104 VAL A N 1
ATOM 813 C CA . VAL A 1 104 ? 2.603 34.821 51.536 1.00 72.79 104 VAL A CA 1
ATOM 814 C C . VAL A 1 104 ? 2.673 36.330 51.609 1.00 73.28 104 VAL A C 1
ATOM 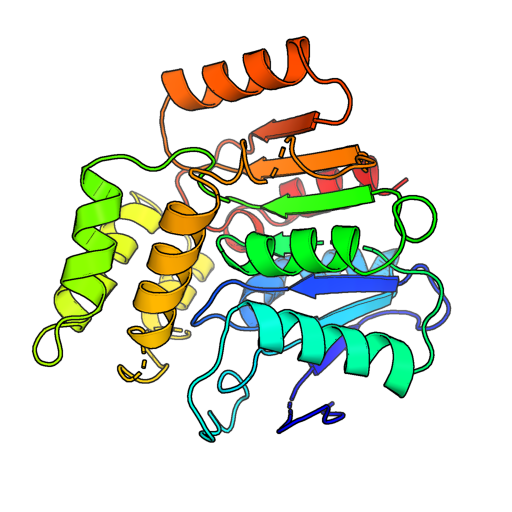815 O O . VAL A 1 104 ? 1.787 37.004 51.104 1.00 73.37 104 VAL A O 1
ATOM 819 N N . CYS A 1 105 ? 3.752 36.858 52.175 1.00 73.57 105 CYS A N 1
ATOM 820 C CA . CYS A 1 105 ? 3.944 38.303 52.176 1.00 74.15 105 CYS A CA 1
ATOM 821 C C . CYS A 1 105 ? 3.939 38.832 50.764 1.00 74.72 105 CYS A C 1
ATOM 822 O O . CYS A 1 105 ? 3.569 39.980 50.533 1.00 74.81 105 CYS A O 1
ATOM 825 N N . GLU A 1 106 ? 4.352 37.983 49.823 1.00 75.31 106 GLU A N 1
ATOM 826 C CA . GLU A 1 106 ? 4.408 38.363 48.414 1.00 75.90 106 GLU A CA 1
ATOM 827 C C . GLU A 1 106 ? 3.079 38.121 47.708 1.00 75.49 106 GLU A C 1
ATOM 828 O O . GLU A 1 106 ? 2.736 38.870 46.789 1.00 75.71 106 GLU A O 1
ATOM 834 N N . GLN A 1 107 ? 2.343 37.082 48.125 1.00 74.88 107 GLN A N 1
ATOM 835 C CA . GLN A 1 107 ? 1.075 36.720 47.471 1.00 74.05 107 GLN A CA 1
ATOM 836 C C . GLN A 1 107 ? -0.016 37.694 47.856 1.00 73.43 107 GLN A C 1
ATOM 837 O O . GLN A 1 107 ? -0.641 38.283 46.990 1.00 73.54 107 GLN A O 1
ATOM 843 N N . LEU A 1 108 ? -0.223 37.865 49.157 1.00 73.43 108 LEU A N 1
ATOM 844 C CA . LEU A 1 108 ? -1.032 38.959 49.729 1.00 73.10 108 LEU A CA 1
ATOM 845 C C . LEU A 1 108 ? -0.285 40.297 49.660 1.00 73.20 108 LEU A C 1
ATOM 846 O O . LEU A 1 108 ? 0.885 40.329 49.247 1.00 73.00 108 LEU A O 1
ATOM 851 N N . GLY A 1 109 ? -0.925 41.396 50.076 1.00 73.05 109 GLY A N 1
ATOM 852 C CA . GLY A 1 109 ? -0.237 42.706 50.067 1.00 73.75 109 GLY A CA 1
ATOM 853 C C . GLY A 1 109 ? 1.090 42.771 50.863 1.00 73.65 109 GLY A C 1
ATOM 854 O O . GLY A 1 109 ? 1.453 41.827 51.556 1.00 73.35 109 GLY A O 1
ATOM 855 N N . ALA A 1 110 ? 1.831 43.870 50.745 1.00 73.37 110 ALA A N 1
ATOM 856 C CA . ALA A 1 110 ? 2.660 44.300 51.861 1.00 73.71 110 ALA A CA 1
ATOM 857 C C . ALA A 1 110 ? 1.718 45.136 52.695 1.00 74.01 110 ALA A C 1
ATOM 858 O O . ALA A 1 110 ? 1.596 44.963 53.897 1.00 74.26 110 ALA A O 1
ATOM 860 N N . ALA A 1 111 ? 1.027 46.044 52.018 1.00 74.55 111 ALA A N 1
ATOM 861 C CA . ALA A 1 111 ? -0.057 46.810 52.600 1.00 74.00 111 ALA A CA 1
ATOM 862 C C . ALA A 1 111 ? -0.855 45.926 53.543 1.00 73.91 111 ALA A C 1
ATOM 863 O O . ALA A 1 111 ? -1.042 46.283 54.694 1.00 74.11 111 ALA A O 1
ATOM 865 N N . ARG A 1 112 ? -1.294 44.765 53.062 1.00 73.85 112 ARG A N 1
ATOM 866 C CA . ARG A 1 112 ? -2.052 43.801 53.874 1.00 73.80 112 ARG A CA 1
ATOM 867 C C . ARG A 1 112 ? -1.305 43.340 55.142 1.00 73.78 112 ARG A C 1
ATOM 868 O O . ARG A 1 112 ? -1.706 43.618 56.276 1.00 74.69 112 ARG A O 1
ATOM 876 N N . LEU A 1 113 ? -0.210 42.620 54.978 1.00 73.44 113 LEU A N 1
ATOM 877 C CA . LEU A 1 113 ? 0.594 42.348 56.147 1.00 72.13 113 LEU A CA 1
ATOM 878 C C . LEU A 1 113 ? 1.964 43.017 56.067 1.00 71.55 113 LEU A C 1
ATOM 879 O O . LEU A 1 113 ? 2.871 42.532 55.385 1.00 71.27 113 LEU A O 1
ATOM 884 N N . PRO A 1 114 ? 2.097 44.159 56.774 1.00 70.81 114 PRO A N 1
ATOM 885 C CA . PRO A 1 114 ? 3.270 45.046 56.702 1.00 70.17 114 PRO A CA 1
ATOM 886 C C . PRO A 1 114 ? 4.502 44.591 57.499 1.00 69.38 114 PRO A C 1
ATOM 887 O O . PRO A 1 114 ? 5.505 45.301 57.497 1.00 69.44 114 PRO A O 1
ATOM 891 N N . LYS A 1 115 ? 4.403 43.444 58.181 1.00 68.62 115 LYS A N 1
ATOM 892 C CA . LYS A 1 115 ? 5.437 42.917 59.077 1.00 67.72 115 LYS A CA 1
ATOM 893 C C . LYS A 1 115 ? 5.399 41.416 59.194 1.00 68.17 115 LYS A C 1
ATOM 894 O O . LYS A 1 115 ? 4.332 40.785 59.178 1.00 68.53 115 LYS A O 1
ATOM 900 N N . THR A 1 116 ? 6.571 40.830 59.385 1.00 68.97 116 THR A N 1
ATOM 901 C CA . THR A 1 116 ? 6.648 39.378 59.489 1.00 69.33 116 THR A CA 1
ATOM 902 C C . THR A 1 116 ? 7.910 38.975 60.270 1.00 69.17 116 THR A C 1
ATOM 903 O O . THR A 1 116 ? 8.844 39.773 60.396 1.00 70.67 116 THR A O 1
ATOM 907 N N . ILE A 1 117 ? 7.947 37.777 60.841 1.00 68.06 117 ILE A N 1
ATOM 908 C CA . ILE A 1 117 ? 9.131 37.379 61.584 1.00 66.33 117 ILE A CA 1
ATOM 909 C C . ILE A 1 117 ? 9.542 36.038 61.118 1.00 66.05 117 ILE A C 1
ATOM 910 O O . ILE A 1 117 ? 8.738 35.176 60.833 1.00 66.01 117 ILE A O 1
ATOM 915 N N . ILE A 1 118 ? 10.830 35.862 61.081 1.00 66.21 118 ILE A N 1
ATOM 916 C CA . ILE A 1 118 ? 11.441 34.609 60.704 1.00 66.46 118 ILE A CA 1
ATOM 917 C C . ILE A 1 118 ? 12.463 34.255 61.770 1.00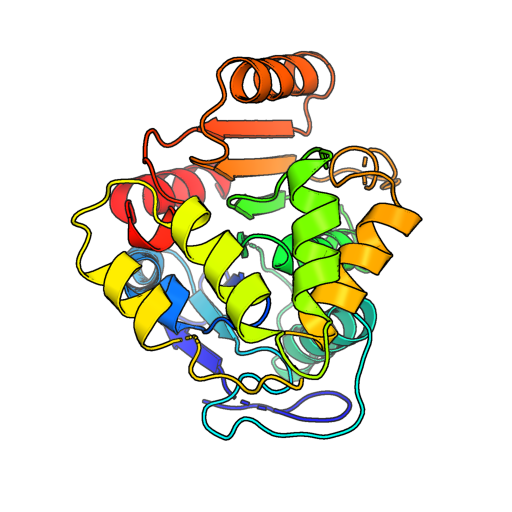 66.15 118 ILE A C 1
ATOM 918 O O . ILE A 1 118 ? 13.044 35.138 62.393 1.00 66.70 118 ILE A O 1
ATOM 923 N N . ILE A 1 119 ? 12.666 32.974 61.997 1.00 65.68 119 ILE A N 1
ATOM 924 C CA . ILE A 1 119 ? 13.507 32.543 63.086 1.00 66.26 119 ILE A CA 1
ATOM 925 C C . ILE A 1 119 ? 14.525 31.544 62.544 1.00 67.38 119 ILE A C 1
ATOM 926 O O . ILE A 1 119 ? 14.160 30.525 61.969 1.00 68.42 119 ILE A O 1
ATOM 931 N N . ASP A 1 120 ? 15.804 31.839 62.703 1.00 67.70 120 ASP A N 1
ATOM 932 C CA . ASP A 1 120 ? 16.815 30.858 62.421 1.00 68.54 120 ASP A CA 1
ATOM 933 C C . ASP A 1 120 ? 16.718 30.269 61.039 1.00 68.76 120 ASP A C 1
ATOM 934 O O . ASP A 1 120 ? 16.753 29.048 60.866 1.00 69.60 120 ASP A O 1
ATOM 939 N N . TRP A 1 121 ? 16.612 31.178 60.072 1.00 68.83 121 TRP A N 1
ATOM 940 C CA . TRP A 1 121 ? 16.671 30.923 58.648 1.00 67.87 121 TRP A CA 1
ATOM 941 C C . TRP A 1 121 ? 18.082 31.267 58.189 1.00 68.97 121 TRP A C 1
ATOM 942 O O . TRP A 1 121 ? 18.534 32.418 58.381 1.00 68.75 121 TRP A O 1
ATOM 953 N N . LEU A 1 122 ? 18.762 30.294 57.571 1.00 69.19 122 LEU A N 1
ATOM 954 C CA . LEU A 1 122 ? 20.142 30.460 57.140 1.00 69.72 122 LEU A CA 1
ATOM 955 C C . LEU A 1 122 ? 20.217 31.384 55.930 1.00 70.41 122 LEU A C 1
ATOM 956 O O . LEU A 1 122 ? 19.879 31.009 54.798 1.00 69.86 122 LEU A O 1
ATOM 961 N N . LEU A 1 123 ? 20.656 32.609 56.189 1.00 70.91 123 LEU A N 1
ATOM 962 C CA . LEU A 1 123 ? 20.514 33.655 55.201 1.00 71.55 123 LEU A CA 1
ATOM 963 C C . LEU A 1 123 ? 21.414 33.454 53.988 1.00 72.41 123 LEU A C 1
ATOM 964 O O . LEU A 1 123 ? 21.165 34.037 52.911 1.00 73.15 123 LEU A O 1
ATOM 969 N N . GLN A 1 124 ? 22.415 32.585 54.117 1.00 72.19 124 GLN A N 1
ATOM 970 C CA . GLN A 1 124 ? 23.337 32.410 53.043 1.00 71.94 124 GLN A CA 1
ATOM 971 C C . GLN A 1 124 ? 23.842 30.964 53.045 1.00 71.95 124 GLN A C 1
ATOM 972 O O . GLN A 1 124 ? 24.350 30.495 54.067 1.00 72.09 124 GLN A O 1
ATOM 978 N N . PRO A 1 125 ? 23.730 30.240 51.906 1.00 72.23 125 PRO A N 1
ATOM 979 C CA . PRO A 1 125 ? 24.115 28.824 51.945 1.00 72.43 125 PRO A CA 1
ATOM 980 C C . PRO A 1 125 ? 25.616 28.721 51.995 1.00 71.98 125 PRO A C 1
ATOM 981 O O . PRO A 1 125 ? 26.275 29.714 51.720 1.00 72.86 125 PRO A O 1
ATOM 985 N N . HIS A 1 126 ? 26.167 27.552 52.316 1.00 71.50 126 HIS A N 1
ATOM 986 C CA . HIS A 1 126 ? 27.642 27.363 52.291 1.00 70.46 126 HIS A CA 1
ATOM 987 C C . HIS A 1 126 ? 27.958 25.896 51.967 1.00 70.20 126 HIS A C 1
ATOM 988 O O . HIS A 1 126 ? 27.055 25.068 52.031 1.00 70.32 126 HIS A O 1
ATOM 995 N N . PRO A 1 127 ? 29.222 25.559 51.616 1.00 70.11 127 PRO A N 1
ATOM 996 C CA . PRO A 1 127 ? 29.514 24.199 51.126 1.00 69.42 127 PRO A CA 1
ATOM 997 C C . PRO A 1 127 ? 28.994 23.097 52.013 1.00 68.60 127 PRO A C 1
ATOM 998 O O . PRO A 1 127 ? 28.349 22.171 51.521 1.00 68.54 127 PRO A O 1
ATOM 1002 N N . GLY A 1 128 ? 29.222 23.211 53.314 1.00 68.52 128 GLY A N 1
ATOM 1003 C CA . GLY A 1 128 ? 28.663 22.228 54.277 1.00 68.19 128 GLY A CA 1
ATOM 1004 C C . GLY A 1 128 ? 27.186 21.902 54.092 1.00 67.29 128 GLY A C 1
ATOM 1005 O O . GLY A 1 128 ? 26.810 20.744 53.962 1.00 67.14 128 GLY A O 1
ATOM 1006 N N . PHE A 1 129 ? 26.377 22.958 54.078 1.00 67.02 129 PHE A N 1
ATOM 1007 C CA . PHE A 1 129 ? 24.946 22.919 53.869 1.00 66.92 129 PHE A CA 1
ATOM 1008 C C . PHE A 1 129 ? 24.512 22.169 52.597 1.00 67.02 129 PHE A C 1
ATOM 1009 O O . PHE A 1 129 ? 23.729 21.209 52.658 1.00 67.53 129 PHE A O 1
ATOM 1017 N N . TRP A 1 130 ? 25.014 22.600 51.446 1.00 66.55 130 TRP A N 1
ATOM 1018 C CA . TRP A 1 130 ? 24.721 21.936 50.196 1.00 66.76 130 TRP A CA 1
ATOM 1019 C C . TRP A 1 130 ? 24.968 20.449 50.251 1.00 66.97 130 TRP A C 1
ATOM 1020 O O . TRP A 1 130 ? 24.263 19.684 49.612 1.00 66.66 130 TRP A O 1
ATOM 1031 N N . GLN A 1 131 ? 25.998 20.044 50.982 1.00 67.31 131 GLN A N 1
ATOM 1032 C CA . GLN A 1 131 ? 26.260 18.630 51.130 1.00 68.26 131 GLN A CA 1
ATOM 1033 C C . GLN A 1 131 ? 25.157 17.928 51.890 1.00 69.00 131 GLN A C 1
ATOM 1034 O O . GLN A 1 131 ? 24.657 16.901 51.461 1.00 68.96 131 GLN A O 1
ATOM 1040 N N . GLN A 1 132 ? 24.786 18.495 53.028 1.00 70.59 132 GLN A N 1
ATOM 1041 C CA . GLN A 1 132 ? 23.818 17.874 53.920 1.00 71.87 132 GLN A CA 1
ATOM 1042 C C . GLN A 1 132 ? 22.457 17.795 53.255 1.00 72.47 132 GLN A C 1
ATOM 1043 O O . GLN A 1 132 ? 21.661 16.890 53.549 1.00 73.02 132 GLN A O 1
ATOM 1049 N N . LEU A 1 133 ? 22.194 18.735 52.353 1.00 72.84 133 LEU A N 1
ATOM 1050 C CA . LEU A 1 133 ? 21.003 18.643 51.548 1.00 73.32 133 LEU A CA 1
ATOM 1051 C C . LEU A 1 133 ? 21.081 17.450 50.587 1.00 74.06 133 LEU A C 1
ATOM 1052 O O . LEU A 1 133 ? 20.057 16.806 50.262 1.00 75.28 133 LEU A O 1
ATOM 1057 N N . ALA A 1 134 ? 22.287 17.111 50.150 1.00 74.00 134 ALA A N 1
ATOM 1058 C CA . ALA A 1 134 ? 22.440 15.930 49.303 1.00 73.48 134 ALA A CA 1
ATOM 1059 C C . ALA A 1 134 ? 22.410 14.660 50.155 1.00 73.35 134 ALA A C 1
ATOM 1060 O O . ALA A 1 134 ? 21.633 13.759 49.873 1.00 73.73 134 ALA A O 1
ATOM 1062 N N . GLU A 1 135 ? 23.230 14.587 51.206 1.00 73.21 135 GLU A N 1
ATOM 1063 C CA . GLU A 1 135 ? 23.186 13.439 52.125 1.00 73.06 135 GLU A CA 1
ATOM 1064 C C . GLU A 1 135 ? 21.731 13.144 52.438 1.00 72.02 135 GLU A C 1
ATOM 1065 O O . GLU A 1 135 ? 21.251 12.030 52.240 1.00 71.45 135 GLU A O 1
ATOM 1071 N N . GLY A 1 136 ? 21.041 14.189 52.877 1.00 70.90 136 GLY A N 1
ATOM 1072 C CA . GLY A 1 136 ? 19.620 14.160 53.099 1.00 70.27 136 GLY A CA 1
ATOM 1073 C C . GLY A 1 136 ? 18.691 13.411 52.151 1.00 70.05 136 GLY A C 1
ATOM 1074 O O . GLY A 1 136 ? 17.670 12.899 52.608 1.00 70.47 136 GLY A O 1
ATOM 1075 N N . GLN A 1 137 ? 18.992 13.335 50.850 1.00 69.06 137 GLN A N 1
ATOM 1076 C CA . GLN A 1 137 ? 18.004 12.781 49.907 1.00 68.40 137 GLN A CA 1
ATOM 1077 C C . GLN A 1 137 ? 18.304 11.352 49.486 1.00 68.35 137 GLN A C 1
ATOM 1078 O O . GLN A 1 137 ? 17.565 10.753 48.689 1.00 67.97 137 GLN A O 1
ATOM 1084 N N . HIS A 1 138 ? 19.391 10.822 50.042 1.00 68.12 138 HIS A N 1
ATOM 1085 C CA . HIS A 1 138 ? 19.895 9.488 49.752 1.00 67.53 138 HIS A CA 1
ATOM 1086 C C . HIS A 1 138 ? 18.934 8.395 50.202 1.00 67.74 138 HIS A C 1
ATOM 1087 O O . HIS A 1 138 ? 18.816 8.154 51.403 1.00 67.75 138 HIS A O 1
ATOM 1094 N N . PRO A 1 139 ? 18.282 7.694 49.242 1.00 68.02 139 PRO A N 1
ATOM 1095 C CA . PRO A 1 139 ? 17.201 6.733 49.525 1.00 68.31 139 PRO A CA 1
ATOM 1096 C C . PRO A 1 139 ? 17.498 5.660 50.574 1.00 68.86 139 PRO A C 1
ATOM 1097 O O . PRO A 1 139 ? 16.548 5.114 51.233 1.00 69.02 139 PRO A O 1
ATOM 1101 N N . THR A 1 140 ? 18.793 5.363 50.740 1.00 69.59 140 THR A N 1
ATOM 1102 C CA . THR A 1 140 ? 19.181 4.267 51.606 1.00 70.70 140 THR A CA 1
ATOM 1103 C C . THR A 1 140 ? 19.801 4.763 52.898 1.00 71.26 140 THR A C 1
ATOM 1104 O O . THR A 1 140 ? 19.855 4.023 53.877 1.00 71.66 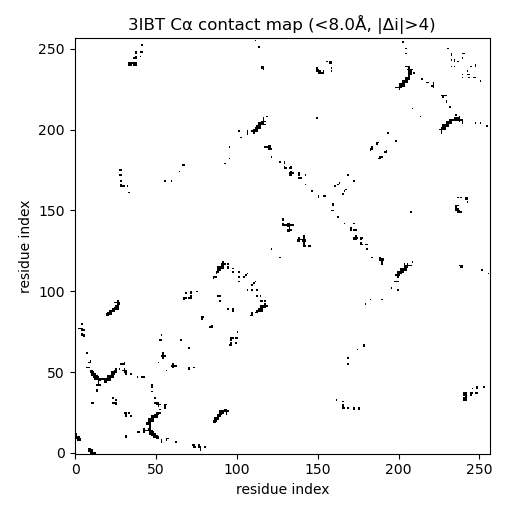140 THR A O 1
ATOM 1108 N N . GLU A 1 141 ? 20.272 6.009 52.902 1.00 71.92 141 GLU A N 1
ATOM 1109 C CA . GLU A 1 141 ? 21.008 6.542 54.053 1.00 72.85 141 GLU A CA 1
ATOM 1110 C C . GLU A 1 141 ? 20.653 7.980 54.390 1.00 72.96 141 GLU A C 1
ATOM 1111 O O . GLU A 1 141 ? 21.473 8.744 54.932 1.00 72.20 141 GLU A O 1
ATOM 1117 N N . TYR A 1 142 ? 19.407 8.327 54.083 1.00 73.61 142 TYR A N 1
ATOM 1118 C CA . TYR A 1 142 ? 18.853 9.619 54.452 1.00 74.39 142 TYR A CA 1
ATOM 1119 C C . TYR A 1 142 ? 19.040 9.923 55.932 1.00 74.25 142 TYR A C 1
ATOM 1120 O O . TYR A 1 142 ? 19.275 11.053 56.284 1.00 75.49 142 TYR A O 1
ATOM 1129 N N . VAL A 1 143 ? 18.961 8.912 56.787 1.00 74.09 143 VAL A N 1
ATOM 1130 C CA . VAL A 1 143 ? 19.233 9.054 58.222 1.00 73.62 143 VAL A CA 1
ATOM 1131 C C . VAL A 1 143 ? 20.573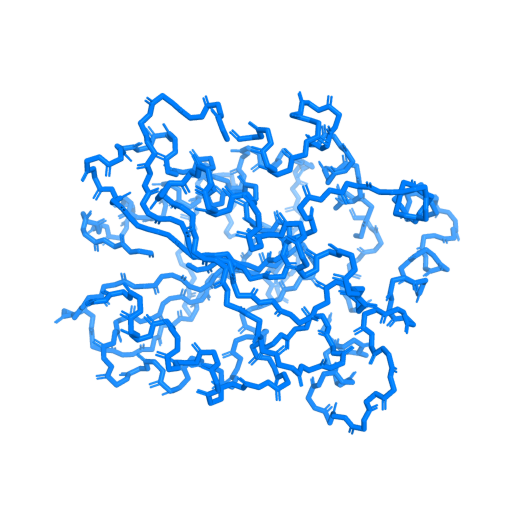 9.717 58.556 1.00 73.51 143 VAL A C 1
ATOM 1132 O O . VAL A 1 143 ? 20.594 10.738 59.245 1.00 73.58 143 VAL A O 1
ATOM 1136 N N . ALA A 1 144 ? 21.675 9.178 58.045 1.00 73.33 144 ALA A N 1
ATOM 1137 C CA . ALA A 1 144 ? 22.985 9.778 58.256 1.00 73.78 144 ALA A CA 1
ATOM 1138 C C . ALA A 1 144 ? 23.030 11.278 57.855 1.00 74.51 144 ALA A C 1
ATOM 1139 O O . ALA A 1 144 ? 23.804 12.071 58.418 1.00 74.70 144 ALA A O 1
ATOM 1141 N N . GLY A 1 145 ? 22.185 11.664 56.897 1.00 74.80 145 GLY A N 1
ATOM 1142 C CA . GLY A 1 145 ? 22.071 13.061 56.447 1.00 74.47 145 GLY A CA 1
ATOM 1143 C C . GLY A 1 145 ? 21.179 13.842 57.372 1.00 74.56 145 GLY A C 1
ATOM 1144 O O . GLY A 1 145 ? 21.472 14.996 57.703 1.00 74.94 145 GLY A O 1
ATOM 1145 N N . ARG A 1 146 ? 20.079 13.216 57.785 1.00 74.09 146 ARG A N 1
ATOM 1146 C CA . ARG A 1 146 ? 19.288 13.748 58.883 1.00 74.03 146 ARG A CA 1
ATOM 1147 C C . ARG A 1 146 ? 20.197 13.980 60.082 1.00 73.54 146 ARG A C 1
ATOM 1148 O O . ARG A 1 146 ? 20.169 15.046 60.662 1.00 74.21 146 ARG A O 1
ATOM 1156 N N . GLN A 1 147 ? 21.000 12.976 60.443 1.00 72.98 147 GLN A N 1
ATOM 1157 C CA . GLN A 1 147 ? 21.738 13.006 61.695 1.00 71.65 147 GLN A CA 1
ATOM 1158 C C . GLN A 1 147 ? 22.768 14.104 61.638 1.00 71.04 147 GLN A C 1
ATOM 1159 O O . GLN A 1 147 ? 23.045 14.743 62.638 1.00 70.77 147 GLN A O 1
ATOM 1165 N N . SER A 1 148 ? 23.316 14.327 60.453 1.00 70.75 148 SER A N 1
ATOM 1166 C CA . SER A 1 148 ? 24.332 15.332 60.270 1.00 70.89 148 SER A CA 1
ATOM 1167 C C . SER A 1 148 ? 23.906 16.716 60.788 1.00 70.79 148 SER A C 1
ATOM 1168 O O . SER A 1 148 ? 24.622 17.325 61.586 1.00 70.11 148 SER A O 1
ATOM 1171 N N . PHE A 1 149 ? 22.748 17.185 60.312 1.00 70.97 149 PHE A N 1
ATOM 1172 C CA . PHE A 1 149 ? 22.071 18.374 60.817 1.00 71.54 149 PHE A CA 1
ATOM 1173 C C . PHE A 1 149 ? 21.900 18.358 62.342 1.00 72.74 149 PHE A C 1
ATOM 1174 O O . PHE A 1 149 ? 22.282 19.323 63.023 1.00 72.89 149 PHE A O 1
ATOM 1182 N N . PHE A 1 150 ? 21.328 17.277 62.878 1.00 73.17 150 PHE A N 1
ATOM 1183 C CA . PHE A 1 150 ? 21.098 17.192 64.320 1.00 73.67 150 PHE A CA 1
ATOM 1184 C C . PHE A 1 150 ? 22.345 17.516 65.111 1.00 74.39 150 PHE A C 1
ATOM 1185 O O . PHE A 1 150 ? 22.307 18.369 65.985 1.00 74.78 150 PHE A O 1
ATOM 1193 N N . ASP A 1 151 ? 23.448 16.835 64.804 1.00 75.29 151 ASP A N 1
ATOM 1194 C CA . ASP A 1 151 ? 24.697 17.027 65.533 1.00 76.48 151 ASP A CA 1
ATOM 1195 C C . ASP A 1 151 ? 25.020 18.521 65.536 1.00 77.23 151 ASP A C 1
ATOM 1196 O O . ASP A 1 151 ? 25.451 19.091 66.554 1.00 77.86 151 ASP A O 1
ATOM 1201 N N . GLU A 1 152 ? 24.763 19.152 64.393 1.00 77.50 152 GLU A N 1
ATOM 1202 C CA . GLU A 1 152 ? 25.016 20.565 64.207 1.00 78.09 152 GLU A CA 1
ATOM 1203 C C . GLU A 1 152 ? 23.994 21.410 64.966 1.00 76.79 152 GLU A C 1
ATOM 1204 O O . GLU A 1 152 ? 24.328 22.086 65.939 1.00 77.04 152 GLU A O 1
ATOM 1210 N N . TRP A 1 153 ? 22.751 21.367 64.509 1.00 75.58 153 TRP A N 1
ATOM 1211 C CA . TRP A 1 153 ? 21.647 22.052 65.163 1.00 74.15 153 TRP A CA 1
ATOM 1212 C C . TRP A 1 153 ? 21.676 21.997 66.699 1.00 74.19 153 TRP A C 1
ATOM 1213 O O . TRP A 1 153 ? 21.398 23.023 67.386 1.00 73.90 153 TRP A O 1
ATOM 1224 N N . ALA A 1 154 ? 22.031 20.823 67.241 1.00 73.41 154 ALA A N 1
ATOM 1225 C CA . ALA A 1 154 ? 22.073 20.655 68.701 1.00 72.95 154 ALA A CA 1
ATOM 1226 C C . ALA A 1 154 ? 23.231 21.329 69.403 1.00 72.49 154 ALA A C 1
ATOM 1227 O O . ALA A 1 154 ? 23.095 21.711 70.539 1.00 71.72 154 ALA A O 1
ATOM 1229 N N . GLU A 1 155 ? 24.376 21.443 68.739 1.00 72.83 155 GLU A N 1
ATOM 1230 C CA . GLU A 1 155 ? 25.629 21.856 69.388 1.00 72.68 155 GLU A CA 1
ATOM 1231 C C . GLU A 1 155 ? 25.816 21.221 70.767 1.00 72.69 155 GLU A C 1
ATOM 1232 O O . GLU A 1 155 ? 25.493 20.062 70.924 1.00 74.03 155 GLU A O 1
ATOM 1238 N N . THR A 1 156 ? 26.297 21.962 71.757 1.00 72.94 156 THR A N 1
ATOM 1239 C CA . THR A 1 156 ? 26.610 21.419 73.094 1.00 73.06 156 THR A CA 1
ATOM 1240 C C . THR A 1 156 ? 25.516 21.566 74.142 1.00 72.94 156 THR A C 1
ATOM 1241 O O . THR A 1 156 ? 25.832 21.744 75.320 1.00 72.51 156 THR A O 1
ATOM 1245 N N . THR A 1 157 ? 24.246 21.518 73.771 1.00 73.08 157 THR A N 1
ATOM 1246 C CA . THR A 1 157 ? 23.259 21.789 74.810 1.00 73.63 157 THR A CA 1
ATOM 1247 C C . THR A 1 157 ? 22.918 20.616 75.638 1.00 74.16 157 THR A C 1
ATOM 1248 O O . THR A 1 157 ? 22.951 19.473 75.189 1.00 74.35 157 THR A O 1
ATOM 1252 N N . ASP A 1 158 ? 22.578 20.960 76.871 1.00 74.90 158 ASP A N 1
ATOM 1253 C CA . ASP A 1 158 ? 22.010 20.073 77.843 1.00 75.53 158 ASP A CA 1
ATOM 1254 C C . ASP A 1 158 ? 20.468 20.241 77.777 1.00 75.17 158 ASP A C 1
ATOM 1255 O O . ASP A 1 158 ? 19.736 19.542 78.506 1.00 75.16 158 ASP A O 1
ATOM 1260 N N . ASN A 1 159 ? 19.980 21.139 76.902 1.00 74.24 159 ASN A N 1
ATOM 1261 C CA . ASN A 1 159 ? 18.550 21.496 76.903 1.00 73.98 159 ASN A CA 1
ATOM 1262 C C . ASN A 1 159 ? 17.504 20.363 76.658 1.00 73.77 159 ASN A C 1
ATOM 1263 O O . ASN A 1 159 ? 17.295 19.887 75.513 1.00 73.58 159 ASN A O 1
ATOM 1268 N N . ALA A 1 160 ? 16.839 19.978 77.756 1.00 73.14 160 ALA A N 1
ATOM 1269 C CA . ALA A 1 160 ? 15.895 18.864 77.785 1.00 72.42 160 ALA A CA 1
ATOM 1270 C C . ALA A 1 160 ? 14.958 18.904 76.584 1.00 72.39 160 ALA A C 1
ATOM 1271 O O . ALA A 1 160 ? 14.820 17.899 75.881 1.00 72.99 160 ALA A O 1
ATOM 1273 N N . ASP A 1 161 ? 14.371 20.077 76.336 1.00 71.94 161 ASP A N 1
ATOM 1274 C CA . ASP A 1 161 ? 13.342 20.289 75.321 1.00 72.03 161 ASP A CA 1
ATOM 1275 C C . ASP A 1 161 ? 13.860 20.252 73.904 1.00 71.84 161 ASP A C 1
ATOM 1276 O O . ASP A 1 161 ? 13.138 19.835 73.008 1.00 73.15 161 ASP A O 1
ATOM 1281 N N . VAL A 1 162 ? 15.082 20.723 73.675 1.00 71.39 162 VAL A N 1
ATOM 1282 C CA . VAL A 1 162 ? 15.658 20.720 72.319 1.00 70.14 162 VAL A CA 1
ATOM 1283 C C . VAL A 1 162 ? 16.060 19.306 71.985 1.00 70.09 162 VAL A C 1
ATOM 1284 O O . VAL A 1 162 ? 15.727 18.794 70.908 1.00 69.71 162 VAL A O 1
ATOM 1288 N N . LEU A 1 163 ? 16.782 18.692 72.928 1.00 69.89 163 LEU A N 1
ATOM 1289 C CA . LEU A 1 163 ? 17.126 17.273 72.832 1.00 69.73 163 LEU A CA 1
ATOM 1290 C C . LEU A 1 163 ? 15.881 16.437 72.569 1.00 69.79 163 LEU A C 1
ATOM 1291 O O . LEU A 1 163 ? 15.867 15.622 71.657 1.00 69.68 163 LEU A O 1
ATOM 1296 N N . ASN A 1 164 ? 14.820 16.671 73.326 1.00 70.32 164 ASN A N 1
ATOM 1297 C CA . ASN A 1 164 ? 13.618 15.873 73.140 1.00 71.21 164 ASN A CA 1
ATOM 1298 C C . ASN A 1 164 ? 13.081 16.020 71.727 1.00 71.53 164 ASN A C 1
ATOM 1299 O O . ASN A 1 164 ? 12.536 15.051 71.120 1.00 70.33 164 ASN A O 1
ATOM 1304 N N . HIS A 1 165 ? 13.222 17.253 71.231 1.00 71.91 165 HIS A N 1
ATOM 1305 C CA . HIS A 1 165 ? 12.731 17.582 69.915 1.00 72.71 165 HIS A CA 1
ATOM 1306 C C . HIS A 1 165 ? 13.466 16.759 68.852 1.00 73.76 165 HIS A C 1
ATOM 1307 O O . HIS A 1 165 ? 12.856 16.010 68.072 1.00 74.22 165 HIS A O 1
ATOM 1314 N N . LEU A 1 166 ? 14.784 16.862 68.845 1.00 74.41 166 LEU A N 1
ATOM 1315 C CA . LEU A 1 166 ? 15.548 16.092 67.902 1.00 74.79 166 LEU A CA 1
ATOM 1316 C C . LEU A 1 166 ? 15.779 14.652 68.383 1.00 75.43 166 LEU A C 1
ATOM 1317 O O . LEU A 1 166 ? 16.736 13.983 67.989 1.00 76.66 166 LEU A O 1
ATOM 1322 N N . ARG A 1 167 ? 14.881 14.137 69.209 1.00 75.99 167 ARG A N 1
ATOM 1323 C CA . ARG A 1 167 ? 14.840 12.680 69.400 1.00 76.22 167 ARG A CA 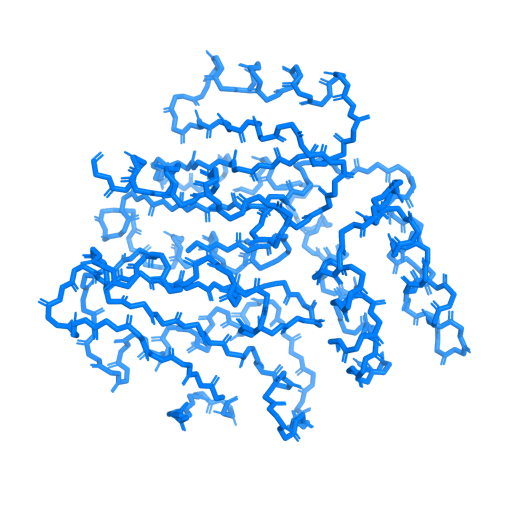1
ATOM 1324 C C . ARG A 1 167 ? 13.481 12.102 69.263 1.00 75.85 167 ARG A C 1
ATOM 1325 O O . ARG A 1 167 ? 13.355 10.908 69.238 1.00 75.76 167 ARG A O 1
ATOM 1333 N N . ASN A 1 168 ? 12.453 12.927 69.226 1.00 76.20 168 ASN A N 1
ATOM 1334 C CA . ASN A 1 168 ? 11.121 12.379 69.325 1.00 76.80 168 ASN A CA 1
ATOM 1335 C C . ASN A 1 168 ? 10.119 13.046 68.388 1.00 77.34 168 ASN A C 1
ATOM 1336 O O . ASN A 1 168 ? 9.143 12.413 67.951 1.00 77.17 168 ASN A O 1
ATOM 1341 N N . GLU A 1 169 ? 10.366 14.311 68.068 1.00 77.67 169 GLU A N 1
ATOM 1342 C CA . GLU A 1 169 ? 9.549 15.001 67.083 1.00 78.26 169 GLU A CA 1
ATOM 1343 C C . GLU A 1 169 ? 10.051 14.638 65.697 1.00 78.26 169 GLU A C 1
ATOM 1344 O O . GLU A 1 169 ? 9.436 13.861 64.977 1.00 77.89 169 GLU A O 1
ATOM 1358 N N . PRO A 1 171 ? 12.714 13.083 64.162 1.00 77.81 171 PRO A N 1
ATOM 1359 C CA . PRO A 1 171 ? 13.168 11.906 63.457 1.00 77.52 171 PRO A CA 1
ATOM 1360 C C . PRO A 1 171 ? 12.003 10.904 63.329 1.00 77.46 171 PRO A C 1
ATOM 1361 O O . PRO A 1 171 ? 12.091 9.933 62.596 1.00 77.17 171 PRO A O 1
ATOM 1365 N N . TRP A 1 172 ? 10.912 11.200 64.030 1.00 77.68 172 TRP A N 1
ATOM 1366 C CA . TRP A 1 172 ? 9.686 10.409 64.030 1.00 77.83 172 TRP A CA 1
ATOM 1367 C C . TRP A 1 172 ? 8.972 10.434 62.674 1.00 78.14 172 TRP A C 1
ATOM 1368 O O . TRP A 1 172 ? 8.362 9.428 62.277 1.00 77.92 172 TRP A O 1
ATOM 1379 N N . PHE A 1 173 ? 9.054 11.569 61.966 1.00 78.34 173 PHE A N 1
ATOM 1380 C CA . PHE A 1 173 ? 8.473 11.698 60.613 1.00 78.61 173 PHE A CA 1
ATOM 1381 C C . PHE A 1 173 ? 9.152 10.741 59.616 1.00 78.85 173 PHE A C 1
ATOM 1382 O O . PHE A 1 173 ? 10.272 10.264 59.864 1.00 79.27 173 PHE A O 1
ATOM 1390 N N . HIS A 1 174 ? 8.491 10.466 58.490 1.00 78.51 174 HIS A N 1
ATOM 1391 C CA . HIS A 1 174 ? 9.005 9.476 57.554 1.00 78.46 174 HIS A CA 1
ATOM 1392 C C . HIS A 1 174 ? 10.178 9.967 56.715 1.00 78.67 174 HIS A C 1
ATOM 1393 O O . HIS A 1 174 ? 10.279 11.153 56.392 1.00 78.18 174 HIS A O 1
ATOM 1400 N N . GLY A 1 175 ? 11.041 9.022 56.336 1.00 79.29 175 GLY A N 1
ATOM 1401 C CA . GLY A 1 175 ? 12.135 9.283 55.393 1.00 79.48 175 GLY A CA 1
ATOM 1402 C C . GLY A 1 175 ? 11.700 10.013 54.134 1.00 79.49 175 GLY A C 1
ATOM 1403 O O . GLY A 1 175 ? 12.405 10.907 53.655 1.00 79.18 175 GLY A O 1
ATOM 1404 N N . GLU A 1 176 ? 10.531 9.634 53.607 1.00 79.56 176 GLU A N 1
ATOM 1405 C CA . GLU A 1 176 ? 9.925 10.333 52.463 1.00 79.45 176 GLU A CA 1
ATOM 1406 C C . GLU A 1 176 ? 9.600 11.836 52.737 1.00 78.68 176 GLU A C 1
ATOM 1407 O O . GLU A 1 176 ? 9.514 12.669 51.818 1.00 78.48 176 GLU A O 1
ATOM 1421 N N . TRP A 1 178 ? 11.575 13.572 55.172 1.00 74.86 178 TRP A N 1
ATOM 1422 C CA . TRP A 1 178 ? 12.908 14.114 55.335 1.00 73.97 178 TRP A CA 1
ATOM 1423 C C . TRP A 1 178 ? 13.507 14.510 53.958 1.00 73.72 178 TRP A C 1
ATOM 1424 O O . TRP A 1 178 ? 14.227 15.525 53.801 1.00 73.59 178 TRP A O 1
ATOM 1435 N N . GLN A 1 179 ? 13.173 13.694 52.966 1.00 72.57 179 GLN A N 1
ATOM 1436 C CA . GLN A 1 179 ? 13.715 13.823 51.636 1.00 71.41 179 GLN A CA 1
ATOM 1437 C C . GLN A 1 179 ? 13.021 14.924 50.887 1.00 71.03 179 GLN A C 1
ATOM 1438 O O . GLN A 1 179 ? 13.685 15.785 50.332 1.00 71.56 179 GLN A O 1
ATOM 1444 N N . ARG A 1 180 ? 11.689 14.915 50.871 1.00 70.23 180 ARG A N 1
ATOM 1445 C CA . ARG A 1 180 ? 10.967 16.006 50.223 1.00 69.36 180 ARG A CA 1
ATOM 1446 C C . ARG A 1 180 ? 11.545 17.353 50.704 1.00 68.74 180 ARG A C 1
ATOM 1447 O O . ARG A 1 180 ? 11.769 18.275 49.910 1.00 68.12 180 ARG A O 1
ATOM 1455 N N . ALA A 1 181 ? 11.815 17.412 52.005 1.00 68.19 181 ALA A N 1
ATOM 1456 C CA . ALA A 1 181 ? 12.273 18.599 52.661 1.00 68.21 181 ALA A CA 1
ATOM 1457 C C . ALA A 1 181 ? 13.569 19.072 52.016 1.00 68.11 181 ALA A C 1
ATOM 1458 O O . ALA A 1 181 ? 13.770 20.266 51.743 1.00 67.47 181 ALA A O 1
ATOM 1460 N N . CYS A 1 182 ? 14.431 18.109 51.740 1.00 67.96 182 CYS A N 1
ATOM 1461 C CA . CYS A 1 182 ? 15.717 18.432 51.174 1.00 68.10 182 CYS A CA 1
ATOM 1462 C C . CYS A 1 182 ? 15.611 18.854 49.726 1.00 67.44 182 CYS A C 1
ATOM 1463 O O . CYS A 1 182 ? 16.196 19.867 49.338 1.00 67.67 182 CYS A O 1
ATOM 1466 N N . ARG A 1 183 ? 14.806 18.144 48.953 1.00 66.82 183 ARG A N 1
ATOM 1467 C CA . ARG A 1 183 ? 14.584 18.541 47.582 1.00 66.53 183 ARG A CA 1
ATOM 1468 C C . ARG A 1 183 ? 14.068 19.961 47.579 1.00 65.93 183 ARG A C 1
ATOM 1469 O O . ARG A 1 183 ? 14.474 20.805 46.764 1.00 65.58 183 ARG A O 1
ATOM 1477 N N . GLU A 1 184 ? 13.158 20.227 48.497 1.00 65.40 184 GLU A N 1
ATOM 1478 C CA . GLU A 1 184 ? 12.489 21.494 48.453 1.00 65.76 184 GLU A CA 1
ATOM 1479 C C . GLU A 1 184 ? 13.336 22.634 48.888 1.00 65.56 184 GLU A C 1
ATOM 1480 O O . GLU A 1 184 ? 13.339 23.662 48.222 1.00 65.33 184 GLU A O 1
ATOM 1486 N N . ILE A 1 185 ? 14.049 22.452 49.995 1.00 65.69 185 ILE A N 1
ATOM 1487 C CA . ILE A 1 185 ? 14.914 23.494 50.515 1.00 66.09 185 ILE A CA 1
ATOM 1488 C C . ILE A 1 185 ? 15.984 23.775 49.466 1.00 66.94 185 ILE A C 1
ATOM 1489 O O . ILE A 1 185 ? 16.249 24.952 49.087 1.00 65.88 185 ILE A O 1
ATOM 1494 N N . GLU A 1 186 ? 16.557 22.664 48.986 1.00 67.76 186 GLU A N 1
ATOM 1495 C CA . GLU A 1 186 ? 17.531 22.692 47.922 1.00 68.87 186 GLU A CA 1
ATOM 1496 C C . GLU A 1 186 ? 16.940 23.482 46.783 1.00 68.64 186 GLU A C 1
ATOM 1497 O O . GLU A 1 186 ? 17.489 24.497 46.414 1.00 69.52 186 GLU A O 1
ATOM 1503 N N . ALA A 1 187 ? 15.805 23.060 46.247 1.00 68.94 187 ALA A N 1
ATOM 1504 C CA . ALA A 1 187 ? 15.165 23.830 45.161 1.00 69.41 187 ALA A CA 1
ATOM 1505 C C . ALA A 1 187 ? 15.129 25.390 45.388 1.00 69.78 187 ALA A C 1
ATOM 1506 O O . ALA A 1 187 ? 15.509 26.177 44.482 1.00 70.35 187 ALA A O 1
ATOM 1508 N N . ASN A 1 188 ? 14.719 25.828 46.586 1.00 69.01 188 ASN A N 1
ATOM 1509 C CA . ASN A 1 188 ? 14.542 27.251 46.854 1.00 68.11 188 ASN A CA 1
ATOM 1510 C C . ASN A 1 188 ? 15.864 28.008 46.795 1.00 68.11 188 ASN A C 1
ATOM 1511 O O . ASN A 1 188 ? 15.957 29.095 46.216 1.00 67.84 188 ASN A O 1
ATOM 1516 N N . TYR A 1 189 ? 16.896 27.436 47.381 1.00 67.79 189 TYR A N 1
ATOM 1517 C CA . TYR A 1 189 ? 18.193 28.090 47.267 1.00 68.26 189 TYR A CA 1
ATOM 1518 C C . TYR A 1 189 ? 18.630 28.318 45.831 1.00 68.37 189 TYR A C 1
ATOM 1519 O O . TYR A 1 189 ? 19.154 29.386 45.516 1.00 68.04 189 TYR A O 1
ATOM 1528 N N . ARG A 1 190 ? 18.345 27.325 44.977 1.00 68.73 190 ARG A N 1
ATOM 1529 C CA . ARG A 1 190 ? 18.703 27.309 43.553 1.00 68.22 190 ARG A CA 1
ATOM 1530 C C . ARG A 1 190 ? 17.899 28.316 42.797 1.00 67.76 190 ARG A C 1
ATOM 1531 O O . ARG A 1 190 ? 18.345 28.838 41.805 1.00 67.72 190 ARG A O 1
ATOM 1539 N N . THR A 1 191 ? 16.685 28.575 43.256 1.00 67.72 191 THR A N 1
ATOM 1540 C CA . THR A 1 191 ? 15.838 29.552 42.601 1.00 67.14 191 THR A CA 1
ATOM 1541 C C . THR A 1 191 ? 16.271 30.984 42.932 1.00 67.04 191 THR A C 1
ATOM 1542 O O . THR A 1 191 ? 16.432 31.816 42.038 1.00 65.98 191 THR A O 1
ATOM 1546 N N . TRP A 1 192 ? 16.485 31.244 44.220 1.00 67.69 192 TRP A N 1
ATOM 1547 C CA . TRP A 1 192 ? 16.571 32.606 44.732 1.00 67.80 192 TRP A CA 1
ATOM 1548 C C . TRP A 1 192 ? 17.980 32.976 45.063 1.00 68.46 192 TRP A C 1
ATOM 1549 O O . TRP A 1 192 ? 18.322 34.173 45.167 1.00 68.57 192 TRP A O 1
ATOM 1560 N N . GLY A 1 193 ? 18.811 31.944 45.224 1.00 68.80 193 GLY A N 1
ATOM 1561 C CA . GLY A 1 193 ? 20.205 32.131 45.602 1.00 68.01 193 GLY A CA 1
ATOM 1562 C C . GLY A 1 193 ? 20.264 32.033 47.108 1.00 68.56 193 GLY A C 1
ATOM 1563 O O . GLY A 1 193 ? 20.973 31.182 47.634 1.00 69.92 193 GLY A O 1
ATOM 1564 N N . SER A 1 194 ? 19.503 32.872 47.816 1.00 67.47 194 SER A N 1
ATOM 1565 C CA . SER A 1 194 ? 19.550 32.878 49.253 1.00 66.41 194 SER A CA 1
ATOM 1566 C C . SER A 1 194 ? 18.309 33.539 49.749 1.00 66.50 194 SER A C 1
ATOM 1567 O O . SER A 1 194 ? 17.705 34.342 49.039 1.00 66.83 194 SER A O 1
ATOM 1570 N N . PRO A 1 195 ? 17.936 33.259 51.000 1.00 66.56 195 PRO A N 1
ATOM 1571 C CA . PRO A 1 195 ? 16.968 34.095 51.677 1.00 66.64 195 PRO A CA 1
ATOM 1572 C C . PRO A 1 195 ? 17.195 35.584 51.458 1.00 68.54 195 PRO A C 1
ATOM 1573 O O . PRO A 1 195 ? 16.252 36.293 51.181 1.00 69.50 195 PRO A O 1
ATOM 1577 N N . LEU A 1 196 ? 18.416 36.084 51.572 1.00 70.60 196 LEU A N 1
ATOM 1578 C CA . LEU A 1 196 ? 18.627 37.522 51.353 1.00 72.56 196 LEU A CA 1
ATOM 1579 C C . LEU A 1 196 ? 18.192 38.039 49.967 1.00 74.09 196 LEU A C 1
ATOM 1580 O O . LEU A 1 196 ? 17.619 39.135 49.867 1.00 75.09 196 LEU A O 1
ATOM 1585 N N . ASP A 1 197 ? 18.485 37.274 48.914 1.00 74.97 197 ASP A N 1
ATOM 1586 C CA . ASP A 1 197 ? 18.068 37.629 47.564 1.00 76.05 197 ASP A CA 1
ATOM 1587 C C . ASP A 1 197 ? 16.582 37.489 47.424 1.00 76.45 197 ASP A C 1
ATOM 1588 O O . ASP A 1 197 ? 15.926 38.341 46.843 1.00 76.96 197 ASP A O 1
ATOM 1593 N N . ARG A 1 198 ? 16.037 36.393 47.926 1.00 76.86 198 ARG A N 1
ATOM 1594 C CA . ARG A 1 198 ? 14.587 36.257 47.959 1.00 77.79 198 ARG A CA 1
ATOM 1595 C C . ARG A 1 198 ? 13.922 37.571 48.417 1.00 79.05 198 ARG A C 1
ATOM 1596 O O . ARG A 1 198 ? 13.130 38.160 47.675 1.00 79.19 198 ARG A O 1
ATOM 1612 N N . ASP A 1 200 ? 15.176 40.611 49.090 1.00 81.46 200 ASP A N 1
ATOM 1613 C CA . ASP A 1 200 ? 15.558 41.776 48.341 1.00 81.54 200 ASP A CA 1
ATOM 1614 C C . ASP A 1 200 ? 14.742 41.919 47.017 1.00 80.82 200 ASP A C 1
ATOM 1615 O O . ASP A 1 200 ? 14.697 42.984 46.407 1.00 80.42 200 ASP A O 1
ATOM 1620 N N . SER A 1 201 ? 14.044 40.868 46.600 1.00 80.41 201 SER A N 1
ATOM 1621 C CA . SER A 1 201 ? 13.358 40.903 45.325 1.00 79.96 201 SER A CA 1
ATOM 1622 C C . SER A 1 201 ? 11.861 41.011 45.462 1.00 79.42 201 SER A C 1
ATOM 1623 O O . SER A 1 201 ? 11.138 40.924 44.467 1.00 79.67 201 SER A O 1
ATOM 1626 N N . LEU A 1 202 ? 11.376 41.170 46.683 1.00 78.79 202 LEU A N 1
ATOM 1627 C CA . LEU A 1 202 ? 9.971 41.540 46.842 1.00 78.16 202 LEU A CA 1
ATOM 1628 C C . LEU A 1 202 ? 9.822 42.976 46.320 1.00 78.51 202 LEU A C 1
ATOM 1629 O O . LEU A 1 202 ? 10.717 43.814 46.518 1.00 78.34 202 LEU A O 1
ATOM 1634 N N . PRO A 1 203 ? 8.728 43.246 45.582 1.00 78.73 203 PRO A N 1
ATOM 1635 C CA . PRO A 1 203 ? 8.443 44.612 45.052 1.00 78.63 203 PRO A CA 1
ATOM 1636 C C . PRO A 1 203 ? 8.181 45.674 46.142 1.00 78.60 203 PRO A C 1
ATOM 1637 O O . PRO A 1 203 ? 8.521 46.853 45.964 1.00 78.59 203 PRO A O 1
ATOM 1641 N N . GLN A 1 204 ? 7.561 45.246 47.243 1.00 78.13 204 GLN A N 1
ATOM 1642 C CA . GLN A 1 204 ? 7.246 46.100 48.367 1.00 77.41 204 GLN A CA 1
ATOM 1643 C C . GLN A 1 204 ? 7.590 45.305 49.617 1.00 76.69 204 GLN A C 1
ATOM 1644 O O . GLN A 1 204 ? 7.047 44.217 49.861 1.00 76.40 204 GLN A O 1
ATOM 1650 N N . LYS A 1 205 ? 8.490 45.855 50.417 1.00 75.83 205 LYS A N 1
ATOM 1651 C CA . LYS A 1 205 ? 9.077 45.095 51.496 1.00 75.32 205 LYS A CA 1
ATOM 1652 C C . LYS A 1 205 ? 8.431 45.401 52.843 1.00 75.52 205 LYS A C 1
ATOM 1653 O O . LYS A 1 205 ? 8.350 46.570 53.246 1.00 76.36 205 LYS A O 1
ATOM 1659 N N . PRO A 1 206 ? 7.950 44.355 53.548 1.00 74.88 206 PRO A N 1
ATOM 1660 C CA . PRO A 1 206 ? 7.520 44.530 54.931 1.00 74.32 206 PRO A CA 1
ATOM 1661 C C . PRO A 1 206 ? 8.703 44.812 55.804 1.00 74.59 206 PRO A C 1
ATOM 1662 O O . PRO A 1 206 ? 9.843 44.602 55.383 1.00 74.59 206 PRO A O 1
ATOM 1666 N N . GLU A 1 207 ? 8.446 45.241 57.030 1.00 75.04 207 GLU A N 1
ATOM 1667 C CA . GLU A 1 207 ? 9.484 45.170 58.040 1.00 75.61 207 GLU A CA 1
ATOM 1668 C C . GLU A 1 207 ? 9.627 43.677 58.397 1.00 75.52 207 GLU A C 1
ATOM 1669 O O . GLU A 1 207 ? 8.630 42.988 58.711 1.00 75.53 207 GLU A O 1
ATOM 1675 N N . ILE A 1 208 ? 10.852 43.174 58.246 1.00 74.96 208 ILE A N 1
ATOM 1676 C CA . ILE A 1 208 ? 11.181 41.765 58.501 1.00 74.96 208 ILE A CA 1
ATOM 1677 C C . ILE A 1 208 ? 12.161 41.680 59.666 1.00 74.78 208 ILE A C 1
ATOM 1678 O O . ILE A 1 208 ? 13.199 42.367 59.671 1.00 75.11 208 ILE A O 1
ATOM 1683 N N . CYS A 1 209 ? 11.832 40.856 60.656 1.00 73.89 209 CYS A N 1
ATOM 1684 C CA . CYS A 1 209 ? 12.686 40.699 61.815 1.00 73.03 209 CYS A CA 1
ATOM 1685 C C . CYS A 1 209 ? 13.153 39.269 61.842 1.00 72.30 209 CYS A C 1
ATOM 1686 O O . CYS A 1 209 ? 12.325 38.357 61.862 1.00 72.93 209 CYS A O 1
ATOM 1689 N N . HIS A 1 210 ? 14.472 39.084 61.806 1.00 71.29 210 HIS A N 1
ATOM 1690 C CA . HIS A 1 210 ? 15.113 37.770 61.910 1.00 69.73 210 HIS A CA 1
ATOM 1691 C C . HIS A 1 210 ? 15.667 37.518 63.303 1.00 69.15 210 HIS A C 1
ATOM 1692 O O . HIS A 1 210 ? 16.674 38.140 63.699 1.00 68.68 210 HIS A O 1
ATOM 1699 N N . ILE A 1 211 ? 15.017 36.606 64.024 1.00 68.40 211 ILE A N 1
ATOM 1700 C CA . ILE A 1 211 ? 15.486 36.097 65.325 1.00 68.95 211 ILE A CA 1
ATOM 1701 C C . ILE A 1 211 ? 16.302 34.830 65.107 1.00 68.57 211 ILE A C 1
ATOM 1702 O O . ILE A 1 211 ? 15.941 33.998 64.309 1.00 69.78 211 ILE A O 1
ATOM 1707 N N . TYR A 1 212 ? 17.410 34.656 65.787 1.00 68.57 212 TYR A N 1
ATOM 1708 C CA . TYR A 1 212 ? 18.310 33.571 65.409 1.00 68.34 212 TYR A CA 1
ATOM 1709 C C . TYR A 1 212 ? 19.475 33.449 66.369 1.00 68.84 212 TYR A C 1
ATOM 1710 O O . TYR A 1 212 ? 19.994 34.479 66.898 1.00 69.11 212 TYR A O 1
ATOM 1719 N N . SER A 1 213 ? 19.892 32.207 66.608 1.00 69.10 213 SER A N 1
ATOM 1720 C CA . SER A 1 213 ? 21.095 31.943 67.409 1.00 70.03 213 SER A CA 1
ATOM 1721 C C . SER A 1 213 ? 22.217 31.320 66.577 1.00 71.06 213 SER A C 1
ATOM 1722 O O . SER A 1 213 ? 23.398 31.570 66.784 1.00 71.18 213 SER A O 1
ATOM 1725 N N . GLN A 1 214 ? 21.819 30.524 65.601 1.00 72.40 214 GLN A N 1
ATOM 1726 C CA . GLN A 1 214 ? 22.741 29.738 64.779 1.00 73.23 214 GLN A CA 1
ATOM 1727 C C . GLN A 1 214 ? 22.739 30.242 63.318 1.00 73.16 214 GLN A C 1
ATOM 1728 O O . GLN A 1 214 ? 21.748 30.848 62.862 1.00 74.95 214 GLN A O 1
ATOM 1734 N N . PRO A 1 215 ? 23.797 30.003 62.550 1.00 72.06 215 PRO A N 1
ATOM 1735 C CA . PRO A 1 215 ? 25.068 29.392 62.757 1.00 71.99 215 PRO A CA 1
ATOM 1736 C C . PRO A 1 215 ? 25.969 30.240 63.680 1.00 72.04 215 PRO A C 1
ATOM 1737 O O . PRO A 1 215 ? 25.842 31.482 63.757 1.00 71.90 215 PRO A O 1
ATOM 1741 N N . LEU A 1 216 ? 26.835 29.539 64.402 1.00 71.17 216 LEU A N 1
ATOM 1742 C CA . LEU A 1 216 ? 27.571 30.139 65.453 1.00 70.87 216 LEU A CA 1
ATOM 1743 C C . LEU A 1 216 ? 28.756 30.700 64.766 1.00 71.37 216 LEU A C 1
ATOM 1744 O O . LEU A 1 216 ? 29.836 30.118 64.804 1.00 71.98 216 LEU A O 1
ATOM 1749 N N . SER A 1 217 ? 28.549 31.835 64.109 1.00 71.69 217 SER A N 1
ATOM 1750 C CA . SER A 1 217 ? 29.599 32.469 63.336 1.00 71.36 217 SER A CA 1
ATOM 1751 C C . SER A 1 217 ? 29.607 33.954 63.563 1.00 70.81 217 SER A C 1
ATOM 1752 O O . SER A 1 217 ? 28.633 34.655 63.257 1.00 70.25 217 SER A O 1
ATOM 1755 N N . GLN A 1 218 ? 30.716 34.453 64.073 1.00 70.83 218 GLN A N 1
ATOM 1756 C CA . GLN A 1 218 ? 30.842 35.899 64.189 1.00 71.49 218 GLN A CA 1
ATOM 1757 C C . GLN A 1 218 ? 30.730 36.593 62.827 1.00 71.28 218 GLN A C 1
ATOM 1758 O O . GLN A 1 218 ? 30.040 37.603 62.729 1.00 71.71 218 GLN A O 1
ATOM 1764 N N . ASP A 1 219 ? 31.328 36.040 61.773 1.00 70.84 219 ASP A N 1
ATOM 1765 C CA . ASP A 1 219 ? 31.149 36.622 60.434 1.00 71.06 219 ASP A CA 1
ATOM 1766 C C . ASP A 1 219 ? 29.669 36.863 60.088 1.00 71.10 219 ASP A C 1
ATOM 1767 O O . ASP A 1 219 ? 29.311 37.972 59.604 1.00 70.87 219 ASP A O 1
ATOM 1772 N N . TYR A 1 220 ? 28.849 35.817 60.331 1.00 70.39 220 TYR A N 1
ATOM 1773 C CA . TYR A 1 220 ? 27.426 35.768 60.030 1.00 69.88 220 TYR A CA 1
ATOM 1774 C C . TYR A 1 220 ? 26.656 36.792 60.829 1.00 69.84 220 TYR A C 1
ATOM 1775 O O . TYR A 1 220 ? 25.779 37.463 60.300 1.00 70.22 220 TYR A O 1
ATOM 1784 N N . ARG A 1 221 ? 26.955 36.890 62.118 1.00 69.13 221 ARG A N 1
ATOM 1785 C CA . ARG A 1 221 ? 26.312 37.891 62.933 1.00 69.31 221 ARG A CA 1
ATOM 1786 C C . ARG A 1 221 ? 26.631 39.263 62.341 1.00 69.59 221 ARG A C 1
ATOM 1787 O O . ARG A 1 221 ? 25.761 40.100 62.235 1.00 70.02 221 ARG A O 1
ATOM 1795 N N . GLN A 1 222 ? 27.879 39.467 61.918 1.00 69.43 222 GLN A N 1
ATOM 1796 C CA . GLN A 1 222 ? 28.308 40.711 61.309 1.00 69.39 222 GLN A CA 1
ATOM 1797 C C . GLN A 1 222 ? 27.638 40.967 59.942 1.00 70.04 222 GLN A C 1
ATOM 1798 O O . GLN A 1 222 ? 27.297 42.109 59.590 1.00 70.71 222 GLN A O 1
ATOM 1804 N N . LEU A 1 223 ? 27.473 39.915 59.161 1.00 70.00 223 LEU A N 1
ATOM 1805 C CA . LEU A 1 223 ? 26.790 40.028 57.883 1.00 70.67 223 LEU A CA 1
ATOM 1806 C C . LEU A 1 223 ? 25.388 40.625 58.055 1.00 70.33 223 LEU A C 1
ATOM 1807 O O . LEU A 1 223 ? 24.915 41.332 57.177 1.00 70.94 223 LEU A O 1
ATOM 1812 N N . GLN A 1 224 ? 24.712 40.351 59.165 1.00 68.90 224 GLN A N 1
ATOM 1813 C CA . GLN A 1 224 ? 23.340 40.832 59.236 1.00 68.41 224 GLN A CA 1
ATOM 1814 C C . GLN A 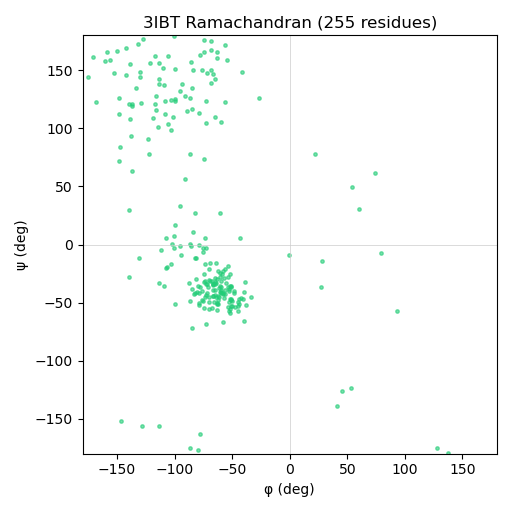1 224 ? 23.354 42.267 59.688 1.00 66.87 224 GLN A C 1
ATOM 1815 O O . GLN A 1 224 ? 22.622 43.111 59.150 1.00 66.62 224 GLN A O 1
ATOM 1821 N N . LEU A 1 225 ? 24.195 42.545 60.664 1.00 65.93 225 LEU A N 1
ATOM 1822 C CA . LEU A 1 225 ? 24.331 43.905 61.157 1.00 65.94 225 LEU A CA 1
ATOM 1823 C C . LEU A 1 225 ? 24.562 44.819 59.999 1.00 65.67 225 LEU A C 1
ATOM 1824 O O . LEU A 1 225 ? 23.996 45.917 59.936 1.00 64.82 225 LEU A O 1
ATOM 1829 N N . GLU A 1 226 ? 25.313 44.290 59.034 1.00 66.34 226 GLU A N 1
ATOM 1830 C CA . GLU A 1 226 ? 25.661 45.018 57.815 1.00 67.33 226 GLU A CA 1
ATOM 1831 C C . GLU A 1 226 ? 24.573 45.082 56.765 1.00 66.83 226 GLU A C 1
ATOM 1832 O O . GLU A 1 226 ? 24.357 46.134 56.190 1.00 66.77 226 GLU A O 1
ATOM 1838 N N . PHE A 1 227 ? 23.866 43.977 56.528 1.00 66.75 227 PHE A N 1
ATOM 1839 C CA . PHE A 1 227 ? 22.737 44.039 55.637 1.00 66.17 227 PHE A CA 1
ATOM 1840 C C . PHE A 1 227 ? 21.760 45.069 56.115 1.00 66.91 227 PHE A C 1
ATOM 1841 O O . PHE A 1 227 ? 21.264 45.898 55.339 1.00 66.92 227 PHE A O 1
ATOM 1849 N N . ALA A 1 228 ? 21.502 45.016 57.418 1.00 67.64 228 ALA A N 1
ATOM 1850 C CA . ALA A 1 228 ? 20.549 45.904 58.061 1.00 67.92 228 ALA A CA 1
ATOM 1851 C C . ALA A 1 228 ? 20.964 47.378 57.987 1.00 68.44 228 ALA A C 1
ATOM 1852 O O . ALA A 1 228 ? 20.116 48.281 57.940 1.00 68.43 228 ALA A O 1
ATOM 1854 N N . ALA A 1 229 ? 22.260 47.641 57.957 1.00 68.84 229 ALA A N 1
ATOM 1855 C CA . ALA A 1 229 ? 22.705 49.022 57.910 1.00 68.98 229 ALA A CA 1
ATOM 1856 C C . ALA A 1 229 ? 22.444 49.588 56.510 1.00 69.44 229 ALA A C 1
ATOM 1857 O O . ALA A 1 229 ? 22.440 50.803 56.298 1.00 69.61 229 ALA A O 1
ATOM 1859 N N . GLY A 1 230 ? 22.215 48.689 55.557 1.00 70.08 230 GLY A N 1
ATOM 1860 C CA . GLY A 1 230 ? 21.921 49.073 54.174 1.00 71.07 230 GLY A CA 1
ATOM 1861 C C . GLY A 1 230 ? 20.447 48.960 53.767 1.00 71.67 230 GLY A C 1
ATOM 1862 O O . GLY A 1 230 ? 20.023 49.536 52.772 1.00 72.34 230 GLY A O 1
ATOM 1863 N N . HIS A 1 231 ? 19.657 48.226 54.536 1.00 71.29 231 HIS A N 1
ATOM 1864 C CA . HIS A 1 231 ? 18.322 47.912 54.131 1.00 70.80 231 HIS A CA 1
ATOM 1865 C C . HIS A 1 231 ? 17.379 48.040 55.321 1.00 71.41 231 HIS A C 1
ATOM 1866 O O . HIS A 1 231 ? 17.230 47.059 56.069 1.00 71.92 231 HIS A O 1
ATOM 1873 N N . SER A 1 232 ? 16.740 49.205 55.525 1.00 71.01 232 SER A N 1
ATOM 1874 C CA . SER A 1 232 ? 16.012 49.429 56.806 1.00 71.58 232 SER A CA 1
ATOM 1875 C C . SER A 1 232 ? 14.662 48.685 57.035 1.00 71.50 232 SER A C 1
ATOM 1876 O O . SER A 1 232 ? 13.985 48.856 58.059 1.00 71.82 232 SER A O 1
ATOM 1879 N N . TRP A 1 233 ? 14.311 47.814 56.102 1.00 71.19 233 TRP A N 1
ATOM 1880 C CA . TRP A 1 233 ? 13.197 46.907 56.280 1.00 70.86 233 TRP A CA 1
ATOM 1881 C C . TRP A 1 233 ? 13.684 45.642 56.998 1.00 71.13 233 TRP A C 1
ATOM 1882 O O . TRP A 1 233 ? 12.866 44.718 57.241 1.00 72.00 233 TRP A O 1
ATOM 1893 N N . PHE A 1 234 ? 14.991 45.589 57.332 1.00 69.90 234 PHE A N 1
ATOM 1894 C CA . PHE A 1 234 ? 15.601 44.400 57.968 1.00 69.26 234 PHE A CA 1
ATOM 1895 C C . PHE A 1 234 ? 16.074 44.679 59.410 1.00 69.47 234 PHE A C 1
ATOM 1896 O O . PHE A 1 234 ? 16.613 45.749 59.724 1.00 70.45 234 PHE A O 1
ATOM 1904 N N . HIS A 1 235 ? 15.814 43.713 60.279 1.00 68.97 235 HIS A N 1
ATOM 1905 C CA . HIS A 1 235 ? 15.915 43.852 61.716 1.00 68.85 235 HIS A CA 1
ATOM 1906 C C . HIS A 1 235 ? 16.349 42.499 62.300 1.00 68.47 235 HIS A C 1
ATOM 1907 O O . HIS A 1 235 ? 15.515 41.685 62.758 1.00 67.84 235 HIS A O 1
ATOM 1914 N N . PRO A 1 236 ? 17.662 42.252 62.297 1.00 67.99 236 PRO A N 1
ATOM 1915 C CA . PRO A 1 236 ? 18.157 41.036 62.924 1.00 67.75 236 PRO A CA 1
ATOM 1916 C C . PRO A 1 236 ? 18.041 41.159 64.462 1.00 68.65 236 PRO A C 1
ATOM 1917 O O . PRO A 1 236 ? 18.112 42.266 65.006 1.00 68.92 236 PRO A O 1
ATOM 1921 N N . ARG A 1 237 ? 17.794 40.057 65.154 1.00 69.23 237 ARG A N 1
ATOM 1922 C CA . ARG A 1 237 ? 17.887 40.011 66.618 1.00 69.15 237 ARG A CA 1
ATOM 1923 C C . ARG A 1 237 ? 18.555 38.675 66.943 1.00 68.74 237 ARG A C 1
ATOM 1924 O O . ARG A 1 237 ? 17.948 37.635 66.720 1.00 69.43 237 ARG A O 1
ATOM 1932 N N . HIS A 1 238 ? 19.817 38.704 67.382 1.00 68.32 238 HIS A N 1
ATOM 1933 C CA . HIS A 1 238 ? 20.571 37.533 67.885 1.00 67.59 238 HIS A CA 1
ATOM 1934 C C . HIS A 1 238 ? 20.208 37.165 69.319 1.00 67.60 238 HIS A C 1
ATOM 1935 O O . HIS A 1 238 ? 20.508 37.938 70.243 1.00 68.19 238 HIS A O 1
ATOM 1942 N N . ILE A 1 239 ? 19.585 35.999 69.534 1.00 66.81 239 ILE A N 1
ATOM 1943 C CA . ILE A 1 239 ? 19.554 35.443 70.901 1.00 66.41 239 ILE A CA 1
ATOM 1944 C C . ILE A 1 239 ? 20.842 34.613 71.087 1.00 66.37 239 ILE A C 1
ATOM 1945 O O . ILE A 1 239 ? 21.148 33.800 70.228 1.00 66.50 239 ILE A O 1
ATOM 1950 N N . PRO A 1 240 ? 21.642 34.866 72.136 1.00 66.16 240 PRO A N 1
ATOM 1951 C CA . PRO A 1 240 ? 22.843 34.036 72.301 1.00 67.23 240 PRO A CA 1
ATOM 1952 C C . PRO A 1 240 ? 22.573 32.606 72.822 1.00 68.37 240 PRO A C 1
ATOM 1953 O O . PRO A 1 240 ? 22.838 32.278 73.969 1.00 68.95 240 PRO A O 1
ATOM 1957 N N . GLY A 1 241 ? 22.034 31.762 71.964 1.00 70.13 241 GLY A N 1
ATOM 1958 C CA . GLY A 1 241 ? 21.857 30.335 72.267 1.00 71.66 241 GLY A CA 1
ATOM 1959 C C . GLY A 1 241 ? 22.973 29.589 71.577 1.00 72.23 241 GLY A C 1
ATOM 1960 O O . GLY A 1 241 ? 23.808 30.202 70.935 1.00 72.77 241 GLY A O 1
ATOM 1961 N N . ARG A 1 242 ? 23.006 28.278 71.723 1.00 72.57 242 ARG A N 1
ATOM 1962 C CA . ARG A 1 242 ? 23.984 27.482 71.006 1.00 72.99 242 ARG A CA 1
ATOM 1963 C C . ARG A 1 242 ? 23.222 26.653 69.976 1.00 72.87 242 ARG A C 1
ATOM 1964 O O . ARG A 1 242 ? 23.821 25.981 69.134 1.00 73.95 242 ARG A O 1
ATOM 1972 N N . THR A 1 243 ? 21.900 26.761 70.022 1.00 71.98 243 THR A N 1
ATOM 1973 C CA . THR A 1 243 ? 20.981 25.879 69.316 1.00 71.58 243 THR A CA 1
ATOM 1974 C C . THR A 1 243 ? 20.333 26.522 68.095 1.00 72.18 243 THR A C 1
ATOM 1975 O O . THR A 1 243 ? 20.297 27.754 67.967 1.00 72.31 243 THR A O 1
ATOM 1979 N N . HIS A 1 244 ? 19.786 25.673 67.232 1.00 72.22 244 HIS A N 1
ATOM 1980 C CA . HIS A 1 244 ? 19.024 26.088 66.045 1.00 72.75 244 HIS A CA 1
ATOM 1981 C C . HIS A 1 244 ? 17.535 26.475 66.323 1.00 73.22 244 HIS A C 1
ATOM 1982 O O . HIS A 1 244 ? 16.901 27.060 65.444 1.00 74.08 244 HIS A O 1
ATOM 1989 N N . PHE A 1 245 ? 16.990 26.198 67.520 1.00 72.99 245 PHE A N 1
ATOM 1990 C CA . PHE A 1 245 ? 15.546 26.427 67.814 1.00 72.59 245 PHE A CA 1
ATOM 1991 C C . PHE A 1 245 ? 15.402 27.357 68.991 1.00 73.03 245 PHE A C 1
ATOM 1992 O O . PHE A 1 245 ? 15.155 26.939 70.134 1.00 73.71 245 PHE A O 1
ATOM 2000 N N . PRO A 1 246 ? 15.600 28.653 68.731 1.00 72.89 246 PRO A N 1
ATOM 2001 C CA . PRO A 1 246 ? 15.457 29.596 69.830 1.00 71.96 246 PRO A CA 1
ATOM 2002 C C . PRO A 1 246 ? 14.057 29.557 70.502 1.00 71.37 246 PRO A C 1
ATOM 2003 O O . PRO A 1 246 ? 13.892 29.955 71.656 1.00 71.60 246 PRO A O 1
ATOM 2007 N N . SER A 1 247 ? 13.053 29.076 69.796 1.00 70.92 247 SER A N 1
ATOM 2008 C CA . SER A 1 247 ? 11.726 28.990 70.383 1.00 70.22 247 SER A CA 1
ATOM 2009 C C . SER A 1 247 ? 11.667 27.914 71.462 1.00 68.69 247 SER A C 1
ATOM 2010 O O . SER A 1 247 ? 10.793 27.948 72.298 1.00 67.62 247 SER A O 1
ATOM 2013 N N . LEU A 1 248 ? 12.604 26.967 71.428 1.00 67.90 248 LEU A N 1
ATOM 2014 C CA . LEU A 1 248 ? 12.647 25.901 72.406 1.00 67.45 248 LEU A CA 1
ATOM 2015 C C . LEU A 1 248 ? 13.671 26.238 73.436 1.00 68.11 248 LEU A C 1
ATOM 2016 O O . LEU A 1 248 ? 13.385 26.190 74.616 1.00 68.15 248 LEU A O 1
ATOM 2021 N N . GLU A 1 249 ? 14.878 26.576 72.978 1.00 69.20 249 GLU A N 1
ATOM 2022 C CA . GLU A 1 249 ? 15.980 26.928 73.876 1.00 70.44 249 GLU A CA 1
ATOM 2023 C C . GLU A 1 249 ? 15.743 28.231 74.717 1.00 70.03 249 GLU A C 1
ATOM 2024 O O . GLU A 1 249 ? 16.139 28.325 75.898 1.00 70.13 249 GLU A O 1
ATOM 2030 N N . ASN A 1 250 ? 15.139 29.238 74.111 1.00 69.49 250 ASN A N 1
ATOM 2031 C CA . ASN A 1 250 ? 15.001 30.483 74.802 1.00 70.06 250 ASN A CA 1
ATOM 2032 C C . ASN A 1 250 ? 13.644 31.113 74.628 1.00 70.14 250 ASN A C 1
ATOM 2033 O O . ASN A 1 250 ? 13.543 32.225 74.106 1.00 70.81 250 ASN A O 1
ATOM 2038 N N . PRO A 1 251 ? 12.591 30.430 75.112 1.00 69.76 251 PRO A N 1
ATOM 2039 C CA . PRO A 1 251 ? 11.260 30.957 74.834 1.00 69.48 251 PRO A CA 1
ATOM 2040 C C . PRO A 1 251 ? 11.064 32.354 75.429 1.00 69.57 251 PRO A C 1
ATOM 2041 O O . PRO A 1 251 ? 10.452 33.166 74.759 1.00 70.40 251 PRO A O 1
ATOM 2045 N N . VAL A 1 252 ? 11.598 32.655 76.625 1.00 68.82 252 VAL A N 1
ATOM 2046 C CA . VAL A 1 252 ? 11.373 33.975 77.229 1.00 67.83 252 VAL A CA 1
ATOM 2047 C C . VAL A 1 252 ? 11.924 35.036 76.309 1.00 68.36 252 VAL A C 1
ATOM 2048 O O . VAL A 1 252 ? 11.282 36.074 76.081 1.00 69.05 252 VAL A O 1
ATOM 2052 N N . ALA A 1 253 ? 13.098 34.771 75.727 1.00 67.96 253 ALA A N 1
ATOM 2053 C CA . ALA A 1 253 ? 13.710 35.779 74.870 1.00 66.75 253 ALA A CA 1
ATOM 2054 C C . ALA A 1 253 ? 12.884 35.981 73.595 1.00 67.41 253 ALA A C 1
ATOM 2055 O O . ALA A 1 253 ? 12.465 37.115 73.299 1.00 67.03 253 ALA A O 1
ATOM 2057 N N . VAL A 1 254 ? 12.618 34.884 72.864 1.00 67.33 254 VAL A N 1
ATOM 2058 C CA . VAL A 1 254 ? 11.807 34.975 71.655 1.00 66.81 254 VAL A CA 1
ATOM 2059 C C . VAL A 1 254 ? 10.454 35.667 71.889 1.00 67.48 254 VAL A C 1
ATOM 2060 O O . VAL A 1 254 ? 10.007 36.445 71.060 1.00 68.04 254 VAL A O 1
ATOM 2064 N N . ALA A 1 255 ? 9.808 35.420 73.020 1.00 67.88 255 ALA A N 1
ATOM 2065 C CA . ALA A 1 255 ? 8.463 35.952 73.220 1.00 68.38 255 ALA A CA 1
ATOM 2066 C C . ALA A 1 255 ? 8.567 37.461 73.310 1.00 69.62 255 ALA A C 1
ATOM 2067 O O . ALA A 1 255 ? 7.690 38.215 72.845 1.00 70.39 255 ALA A O 1
ATOM 2069 N N . GLN A 1 256 ? 9.657 37.925 73.899 1.00 70.55 256 GLN A N 1
ATOM 2070 C CA . GLN A 1 256 ? 9.736 39.332 74.162 1.00 71.23 256 GLN A CA 1
ATOM 2071 C C . GLN A 1 256 ? 9.996 40.061 72.849 1.00 71.38 256 GLN A C 1
ATOM 2072 O O . GLN A 1 256 ? 9.503 41.178 72.639 1.00 72.94 256 GLN A O 1
ATOM 2078 N N . ALA A 1 257 ? 10.729 39.401 71.953 1.00 70.39 257 ALA A N 1
ATOM 2079 C CA . ALA A 1 257 ? 11.107 39.961 70.659 1.00 69.22 257 ALA A CA 1
ATOM 2080 C C . ALA A 1 257 ? 9.905 40.027 69.742 1.00 68.79 257 ALA A C 1
ATOM 2081 O O . ALA A 1 257 ? 9.733 41.031 69.024 1.00 68.70 257 ALA A O 1
ATOM 2083 N N . ILE A 1 258 ? 9.094 38.954 69.762 1.00 67.91 258 ILE A N 1
ATOM 2084 C CA . ILE A 1 258 ? 7.853 38.885 68.986 1.00 67.00 258 ILE A CA 1
ATOM 2085 C C . ILE A 1 258 ? 6.938 39.976 69.502 1.00 67.75 258 ILE A C 1
ATOM 2086 O O . ILE A 1 258 ? 6.466 40.810 68.748 1.00 67.15 258 ILE A O 1
ATOM 2091 N N . ARG A 1 259 ? 6.767 40.013 70.813 1.00 69.34 259 ARG A N 1
ATOM 2092 C CA . ARG A 1 259 ? 5.971 41.053 71.427 1.00 70.87 259 ARG A CA 1
ATOM 2093 C C . ARG A 1 259 ? 6.399 42.414 70.982 1.00 71.76 259 ARG A C 1
ATOM 2094 O O . ARG A 1 259 ? 5.555 43.219 70.642 1.00 72.46 259 ARG A O 1
ATOM 2102 N N . GLU A 1 260 ? 7.697 42.690 70.991 1.00 73.01 260 GLU A N 1
ATOM 2103 C CA . GLU A 1 260 ? 8.139 44.057 70.738 1.00 74.88 260 GLU A CA 1
ATOM 2104 C C . GLU A 1 260 ? 8.149 44.404 69.271 1.00 75.41 260 GLU A C 1
ATOM 2105 O O . GLU A 1 260 ? 7.857 45.532 68.900 1.00 76.63 260 GLU A O 1
ATOM 2111 N N . PHE A 1 261 ? 8.480 43.455 68.418 1.00 75.81 261 PHE A N 1
ATOM 2112 C CA . PHE A 1 261 ? 8.451 43.769 67.029 1.00 76.18 261 PHE A CA 1
ATOM 2113 C C . PHE A 1 261 ? 7.016 43.926 66.544 1.00 78.06 261 PHE A C 1
ATOM 2114 O O . PHE A 1 261 ? 6.715 44.768 65.688 1.00 78.74 261 PHE A O 1
ATOM 2122 N N . LEU A 1 262 ? 6.115 43.118 67.073 1.00 79.55 262 LEU A N 1
ATOM 2123 C CA . LEU A 1 262 ? 4.817 43.093 66.469 1.00 81.57 262 LEU A CA 1
ATOM 2124 C C . LEU A 1 262 ? 3.941 44.196 66.975 1.00 83.23 262 LEU A C 1
ATOM 2125 O O . LEU A 1 262 ? 2.752 44.172 66.691 1.00 84.68 262 LEU A O 1
ATOM 2130 N N . GLN A 1 263 ? 4.491 45.165 67.710 1.00 84.60 263 GLN A N 1
ATOM 2131 C CA . GLN A 1 263 ? 3.710 46.365 68.074 1.00 85.60 263 GLN A CA 1
ATOM 2132 C C . GLN A 1 263 ? 4.602 47.569 68.368 1.00 85.97 263 GLN A C 1
ATOM 2133 O O . GLN A 1 263 ? 5.741 47.654 67.875 1.00 86.50 263 GLN A O 1
#

B-factor: mean 73.34, std 6.35, range [25.58, 121.03]

Foldseek 3Di:
DKDQFDPTIDKDWAADQPAAAEEEAEAPLFFLLLQVQQVVLCNVHHTYMYDAFQLRPPVSDDDDQDALVVSLVRVVRVCVVVVHQGHEEYEALVVVSVVVNCQVDDCVRVQEYEYELHDFAADPVRLVLLVLCQPPVRNVVSLVSVVCQQVPDDPQPSSVCCVVPSCPRDSVSNSSSVRSVVVCVVQVGNVSSCPRPDAHQYEYEYQDDPDPVSVVVQVVVCVVPVSYHYDHDNDSHSSCSRVPSVVVNVVCVVVVD

InterPro domains:
  IPR000073 Alpha/beta hydrolase fold-1 [PF12697] (25-257)
  IPR029058 Alpha/Beta hydrolase fold [G3DSA:3.40.50.1820] (15-261)
  IPR029058 Alpha/Beta hydrolase fold [SSF53474] (3-262)
  IPR050266 AB hydrolase superfamily [PTHR43798] (14-100)

Organism: Pseudomonas putida (NCBI:txid303)

Solvent-accessible surface area: 11087 Å² total

Nearest PDB structures (foldseek):
  2xua-assembly1_A  TM=7.494E-01  e=1.062E-11  Paraburkholderia xenovorans LB400
  3a2n-assembly2_E  TM=7.855E-01  e=3.014E-11  Bradyrhizobium japonicum
  3a2l-assembly1_A  TM=7.880E-01  e=5.567E-11  Bradyrhizobium japonicum
  6y9e-assembly5_E  TM=7.502E-01  e=6.692E-11  synthetic construct
  7dq9-assembly3_C  TM=7.510E-01  e=1.125E-09  Alistipes shahii WAL 8301

Secondary structure (DSSP, 8-state):
----BTTB--EEEES-SSS-EEE-B--TT--GGGGTTHHHHHTTTSEEEEE--TT-STT----S---HHHHHHHHHHHHHHTT--SB--EETTHHHHHHHHHHHS-TTTS-EEEEES--SS--HHHHHHHHHTT-TTTHHHHHHHHHHHHHTT---HHHHHHHHH---S----HHHHHHHHHHHHHHSSTTT----SSPPEEEEEE--S--HHHHHHHHHHHHH-TTEEEEE---SSS-HHHH-HHHHHHHHHHHT-

GO terms:
  GO:0047078 3-hydroxy-4-oxoquinoline 2,4-dioxygenase activity (F, IDA)

CATH classification: 3.40.50.1820 (+1 more: 1.10.210.20)

Sequence (257 aa):
QSLNVNGTLTYSESGDPHAPTLFLLSGWCQDHRLFKNLAPLLARDFHVICPDWRGHDAKQTDSGDFDSQTLAQDLLAFIDAKGIRDFQVSTSHGCWVNIDVCEQLGAARLPKTIIIDWLLQPHPGFWQQLAEGQHPTEYVAGRQSFFDEWAETTDNADVLNHLRNEPWFHGEWQRACREIEANYRTWGSPLDRDSLPQKPEICHIYSQPLSQDYRQLQLEFAAGHSWFHPRHIPGRTHFPSLENPVAVAQAIREFLQ